Protein AF-A0A1X1DAC1-F1 (afdb_monomer_lite)

Foldseek 3Di:
DVVLVVLLVDPPCQLLVCLVCFVVLCNPVPPNDWDWFDQVLLCVLDVLVCLVVCVVPPVNVVLLVVLVVQQVPDQPDAGSLGDGGASLQNLLVVLLSLVVQLSRLVRRDDPVSNVVSNVSSVSSNVSNLVSNLVVVLVVLVVVPDPQNVDPCSSVVVSVVSVVSSVSNSVVVVSVQSVVCVVVVDRIGPDPDPPDPPPVPPPDDDDDD

Sequence (208 aa):
MTQLHDVARQPALAGEKLAQDLFDHSVWRAVPPTVTLPGAQAEALFCFARAAQLQQDRALSLRIASLKLHFLTHAEARLAHGGYGPLGFDVGSVLAHLLINYCSLPGLLPPREAADGREQRLSDVHAVWDGFAHRFQALSADTQAERFACPGFMALFLQKVWADAIGYCGIAWYAIAQRQKRSGISARLRMTPCAPTVSATAGRWAAP

Radius of gyration: 19.02 Å; chains: 1; bounding box: 45×51×49 Å

Organism: NCBI:txid1076551

Structure (mmCIF, N/CA/C/O backbone):
data_AF-A0A1X1DAC1-F1
#
_entry.id   AF-A0A1X1DAC1-F1
#
loop_
_atom_site.group_PDB
_atom_site.id
_atom_site.type_symbol
_atom_site.label_atom_id
_atom_site.label_alt_id
_atom_site.label_comp_id
_atom_site.label_asym_id
_atom_site.label_entity_id
_atom_site.label_seq_id
_atom_site.pdbx_PDB_ins_code
_atom_site.Cartn_x
_atom_site.Cartn_y
_atom_site.Cartn_z
_atom_site.occupancy
_atom_site.B_iso_or_equiv
_atom_site.auth_seq_id
_atom_site.auth_comp_id
_atom_site.auth_asym_id
_atom_site.auth_atom_id
_atom_site.pdbx_PDB_model_num
ATOM 1 N N . MET A 1 1 ? -27.758 13.735 11.311 1.00 27.58 1 MET A N 1
ATOM 2 C CA . MET A 1 1 ? -27.742 12.252 11.301 1.00 27.58 1 MET A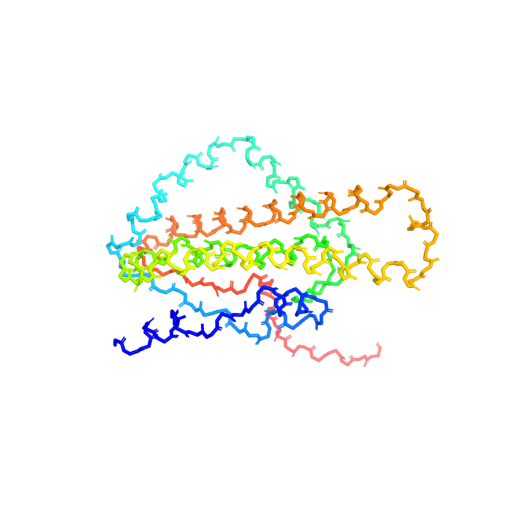 CA 1
ATOM 3 C C . MET A 1 1 ? -27.719 11.672 9.885 1.00 27.58 1 MET A C 1
ATOM 5 O O . MET A 1 1 ? -27.116 10.629 9.701 1.00 27.58 1 MET A O 1
ATOM 9 N N . THR A 1 2 ? -28.253 12.360 8.871 1.00 24.80 2 THR A N 1
ATOM 10 C CA . THR A 1 2 ? -28.293 11.893 7.469 1.00 24.80 2 THR A CA 1
ATOM 11 C C . THR A 1 2 ? -26.922 11.810 6.771 1.00 24.80 2 THR A C 1
ATOM 13 O O . THR A 1 2 ? -26.712 10.909 5.976 1.00 24.80 2 THR A O 1
ATOM 16 N N . GLN A 1 3 ? -25.948 12.667 7.115 1.00 28.02 3 GLN A N 1
ATOM 17 C CA . GLN A 1 3 ? -24.629 12.680 6.447 1.00 28.02 3 GLN A CA 1
ATOM 18 C C . GLN A 1 3 ? -23.656 11.560 6.871 1.00 28.02 3 GLN A C 1
ATOM 20 O O . GLN A 1 3 ? -22.784 11.193 6.092 1.00 28.02 3 GLN A O 1
ATOM 25 N N . LEU A 1 4 ? -23.796 10.991 8.076 1.00 30.58 4 LEU A N 1
ATOM 26 C CA . LEU A 1 4 ? -22.950 9.872 8.534 1.00 30.58 4 LEU A CA 1
ATOM 27 C C . LEU A 1 4 ? -23.345 8.547 7.869 1.00 30.58 4 LEU A C 1
ATOM 29 O O . LEU A 1 4 ? -22.476 7.756 7.513 1.00 30.58 4 LEU A O 1
ATOM 33 N N . HIS A 1 5 ? -24.647 8.341 7.648 1.00 30.62 5 HIS A N 1
ATOM 34 C CA . HIS A 1 5 ? -25.154 7.191 6.898 1.00 30.62 5 HIS A CA 1
ATOM 35 C C . HIS A 1 5 ? -24.753 7.237 5.418 1.00 30.62 5 HIS A C 1
ATOM 37 O O . HIS A 1 5 ? -24.553 6.186 4.818 1.00 30.62 5 HIS A O 1
ATOM 43 N N . ASP A 1 6 ? -24.600 8.432 4.843 1.00 32.81 6 ASP A N 1
ATOM 44 C CA . ASP A 1 6 ? -24.273 8.615 3.424 1.00 32.81 6 ASP A CA 1
ATOM 45 C C . ASP A 1 6 ? -22.796 8.318 3.119 1.00 32.81 6 ASP A C 1
ATOM 47 O O . ASP A 1 6 ? -22.476 7.668 2.130 1.00 32.81 6 ASP A O 1
ATOM 51 N N . VAL A 1 7 ? -21.880 8.691 4.024 1.00 38.41 7 VAL A N 1
ATOM 52 C CA . VAL A 1 7 ? -20.444 8.361 3.913 1.00 38.41 7 VAL A CA 1
ATOM 53 C C . VAL A 1 7 ? -20.198 6.850 3.963 1.00 38.41 7 VAL A C 1
ATOM 55 O O . VAL A 1 7 ? -19.323 6.342 3.266 1.00 38.41 7 VAL A O 1
ATOM 58 N N . ALA A 1 8 ? -20.984 6.118 4.755 1.00 37.78 8 ALA A N 1
ATOM 59 C CA . ALA A 1 8 ? -20.888 4.663 4.834 1.00 37.78 8 ALA A CA 1
ATOM 60 C C . ALA A 1 8 ? -21.556 3.940 3.646 1.00 37.78 8 ALA A C 1
ATOM 62 O O . ALA A 1 8 ? -21.205 2.796 3.362 1.00 37.78 8 ALA A O 1
ATOM 63 N N . ARG A 1 9 ? -22.493 4.605 2.950 1.00 37.22 9 ARG A N 1
ATOM 64 C CA . ARG A 1 9 ? -23.236 4.085 1.787 1.00 37.22 9 ARG A CA 1
ATOM 65 C C . ARG A 1 9 ? -22.717 4.561 0.434 1.00 37.22 9 ARG A C 1
ATOM 67 O O . ARG A 1 9 ? -23.262 4.120 -0.578 1.00 37.22 9 ARG A O 1
ATOM 74 N N . GLN A 1 10 ? -21.705 5.434 0.384 1.00 45.94 10 GLN A N 1
ATOM 75 C CA . GLN A 1 10 ? -21.069 5.785 -0.885 1.00 45.94 10 GLN A CA 1
ATOM 76 C C . GLN A 1 10 ? -20.708 4.484 -1.615 1.00 45.94 10 GLN A C 1
ATOM 78 O O . GLN A 1 10 ? -20.076 3.617 -0.997 1.00 45.94 10 GLN A O 1
ATOM 83 N N . PRO A 1 11 ? -21.149 4.314 -2.879 1.00 43.19 11 PRO A N 1
ATOM 84 C CA . PRO A 1 11 ? -20.904 3.090 -3.619 1.00 43.19 11 PRO A CA 1
ATOM 85 C C . PRO A 1 11 ? -19.407 2.838 -3.566 1.00 43.19 11 PRO A C 1
ATOM 87 O O . PRO A 1 11 ? -18.620 3.753 -3.827 1.00 43.19 11 PRO A O 1
ATOM 90 N N . ALA A 1 12 ? -19.041 1.637 -3.115 1.00 48.59 12 ALA A N 1
ATOM 91 C CA . ALA A 1 12 ? -17.664 1.202 -3.003 1.00 48.59 12 ALA A CA 1
ATOM 92 C C . ALA A 1 12 ? -16.899 1.704 -4.230 1.00 48.59 12 ALA A C 1
ATOM 94 O O . ALA A 1 12 ? -17.295 1.437 -5.365 1.00 48.59 12 ALA A O 1
ATOM 95 N N . LEU A 1 13 ? -15.839 2.482 -4.015 1.00 54.09 13 LEU A N 1
ATOM 96 C CA . LEU A 1 13 ? -14.838 2.634 -5.056 1.00 54.09 13 LEU A CA 1
ATOM 97 C C . LEU A 1 13 ? -14.308 1.217 -5.265 1.00 54.09 13 LEU A C 1
ATOM 99 O O . LEU A 1 13 ? -13.508 0.761 -4.453 1.00 54.09 13 LEU A O 1
ATOM 103 N N . ALA A 1 14 ? -14.846 0.502 -6.259 1.00 69.62 14 ALA A N 1
ATOM 104 C CA . ALA A 1 14 ? -14.429 -0.855 -6.579 1.00 69.62 14 ALA A CA 1
ATOM 105 C C . ALA A 1 14 ? -12.900 -0.863 -6.617 1.00 69.62 14 ALA A C 1
ATOM 107 O O . ALA A 1 14 ? -12.314 0.034 -7.232 1.00 69.62 14 ALA A O 1
ATOM 108 N N . GLY A 1 15 ? -12.249 -1.803 -5.926 1.00 69.81 15 GLY A N 1
ATOM 109 C CA . GLY A 1 15 ? -10.784 -1.819 -5.846 1.00 69.81 15 GLY A CA 1
ATOM 110 C C . GLY A 1 15 ? -10.105 -1.754 -7.223 1.00 69.81 15 GLY A C 1
ATOM 111 O O . GLY A 1 15 ? -9.066 -1.119 -7.364 1.00 69.81 15 GLY A O 1
ATOM 112 N N . GLU A 1 16 ? -10.762 -2.266 -8.268 1.00 78.94 16 GLU A N 1
ATOM 113 C CA . GLU A 1 16 ? -10.368 -2.108 -9.675 1.00 78.94 16 GLU A CA 1
ATOM 114 C C . GLU A 1 16 ? -10.298 -0.643 -10.139 1.00 78.94 16 GLU A C 1
ATOM 116 O O . GLU A 1 16 ? -9.335 -0.232 -10.784 1.00 78.94 16 GLU A O 1
ATOM 121 N N . LYS A 1 17 ? -11.290 0.181 -9.785 1.00 80.94 17 LYS A N 1
ATOM 122 C CA . LYS A 1 17 ? -11.288 1.614 -10.098 1.00 80.94 17 LYS A CA 1
ATOM 123 C C . LYS A 1 17 ? -10.149 2.326 -9.373 1.00 80.94 17 LYS A C 1
ATOM 125 O O . LYS A 1 17 ? -9.486 3.166 -9.970 1.00 80.94 17 LYS A O 1
ATOM 130 N N . LEU A 1 18 ? -9.903 1.986 -8.108 1.00 81.00 18 LEU A N 1
ATOM 131 C CA . LEU A 1 18 ? -8.770 2.529 -7.351 1.00 81.00 18 LEU A CA 1
ATOM 132 C C . LEU A 1 18 ? -7.427 2.121 -7.973 1.00 81.00 18 LEU A C 1
ATOM 134 O O . LEU A 1 18 ? -6.527 2.954 -8.072 1.00 81.00 18 LEU A O 1
ATOM 138 N N . ALA A 1 19 ? -7.307 0.873 -8.435 1.00 81.44 19 ALA A N 1
ATOM 139 C CA . ALA A 1 19 ? -6.144 0.404 -9.182 1.00 81.44 19 ALA A CA 1
ATOM 140 C C . ALA A 1 19 ? -5.942 1.198 -10.477 1.00 81.44 19 ALA A C 1
ATOM 142 O O . ALA A 1 19 ? -4.824 1.603 -10.775 1.00 81.44 19 ALA A O 1
ATOM 143 N N . GLN A 1 20 ? -7.011 1.469 -11.225 1.00 83.88 20 GLN A N 1
ATOM 144 C CA . GLN A 1 20 ? -6.951 2.293 -12.431 1.00 83.88 20 GLN A CA 1
ATOM 145 C C . GLN A 1 20 ? -6.529 3.737 -12.110 1.00 83.88 20 GLN A C 1
ATOM 147 O O . GLN A 1 20 ? -5.603 4.268 -12.726 1.00 83.88 20 GLN A O 1
ATOM 152 N N . ASP A 1 21 ? -7.155 4.340 -11.099 1.00 84.00 21 ASP A N 1
ATOM 153 C CA . ASP A 1 21 ? -6.918 5.721 -10.677 1.00 84.00 21 ASP A CA 1
ATOM 154 C C . ASP A 1 21 ? -5.472 5.969 -10.189 1.00 84.00 21 ASP A C 1
ATOM 156 O O . ASP A 1 21 ? -4.992 7.109 -10.218 1.00 84.00 21 ASP A O 1
ATOM 160 N N . LEU A 1 22 ? -4.760 4.921 -9.747 1.00 82.75 22 LEU A N 1
ATOM 161 C CA . LEU A 1 22 ? -3.336 4.989 -9.392 1.00 82.75 22 LEU A CA 1
ATOM 162 C C . LEU A 1 22 ? -2.461 5.352 -10.601 1.00 82.75 22 LEU A C 1
ATOM 164 O O . LEU A 1 22 ? -1.566 6.188 -10.478 1.00 82.75 22 LEU A O 1
ATOM 168 N N . PHE A 1 23 ? -2.731 4.767 -11.770 1.00 83.94 23 PHE A N 1
ATOM 169 C CA . PHE A 1 23 ? -1.956 5.025 -12.990 1.00 83.94 23 PHE A CA 1
ATOM 170 C C . PHE A 1 23 ? -2.313 6.359 -13.647 1.00 83.94 23 PHE A C 1
ATOM 172 O O . PHE A 1 23 ? -1.452 6.989 -14.253 1.00 83.94 23 PHE A O 1
ATOM 179 N N . ASP A 1 24 ? -3.560 6.808 -13.499 1.00 83.25 24 ASP A N 1
ATOM 180 C CA . ASP A 1 24 ? -4.025 8.075 -14.073 1.00 83.25 24 ASP A CA 1
ATOM 181 C C . ASP A 1 24 ? -3.770 9.270 -13.127 1.00 83.25 24 ASP A C 1
ATOM 183 O O . ASP A 1 24 ? -4.163 10.409 -13.405 1.00 83.25 24 ASP A O 1
ATOM 187 N N . HIS A 1 25 ? -3.104 9.020 -11.989 1.00 77.00 25 HIS A N 1
ATOM 188 C CA . HIS A 1 25 ? -2.829 9.989 -10.923 1.00 77.00 25 HIS A CA 1
ATOM 189 C C . HIS A 1 25 ? -4.096 10.716 -10.423 1.00 77.00 25 HIS A C 1
ATOM 191 O O . HIS A 1 25 ? -4.043 11.838 -9.908 1.00 77.00 25 HIS A O 1
ATOM 197 N N . SER A 1 26 ? -5.262 10.092 -10.594 1.00 73.62 26 SER A N 1
ATOM 198 C CA . SER A 1 26 ? -6.578 10.613 -10.220 1.00 73.62 26 SER A CA 1
ATOM 199 C C . SER A 1 26 ? -7.021 10.142 -8.841 1.00 73.62 26 SER A C 1
ATOM 201 O O . SER A 1 26 ? -7.982 10.697 -8.309 1.00 73.62 26 SER A O 1
ATOM 203 N N . VAL A 1 27 ? -6.318 9.180 -8.234 1.00 67.62 27 VAL A N 1
ATOM 204 C CA . VAL A 1 27 ? -6.724 8.535 -6.972 1.00 67.62 27 VAL A CA 1
ATOM 205 C C . VAL A 1 27 ? -6.935 9.512 -5.810 1.00 67.62 27 VAL A C 1
ATOM 207 O O . VAL A 1 27 ? -7.755 9.264 -4.931 1.00 67.62 27 VAL A O 1
ATOM 210 N N . TRP A 1 28 ? -6.275 10.673 -5.848 1.00 61.91 28 TRP A N 1
ATOM 211 C CA . TRP A 1 28 ? -6.421 11.741 -4.852 1.00 61.91 28 TRP A CA 1
ATOM 212 C C . TRP A 1 28 ? -7.355 12.887 -5.267 1.00 61.91 28 TRP A C 1
ATOM 214 O O . TRP A 1 28 ? -7.561 13.815 -4.485 1.00 61.91 28 TRP A O 1
ATOM 224 N N . ARG A 1 29 ? -7.923 12.864 -6.482 1.00 62.00 29 ARG A N 1
ATOM 225 C CA . ARG A 1 29 ? -8.846 13.911 -6.967 1.00 62.00 29 ARG A CA 1
ATOM 226 C C . ARG A 1 29 ? -10.220 13.816 -6.312 1.00 62.00 29 ARG A C 1
ATOM 228 O O . ARG A 1 29 ? -10.887 14.834 -6.148 1.00 62.00 29 ARG A O 1
ATOM 235 N N . ALA A 1 30 ? -10.628 12.616 -5.910 1.00 49.91 30 ALA A N 1
ATOM 236 C CA . ALA A 1 30 ? -11.730 12.442 -4.980 1.00 49.91 30 ALA A CA 1
ATOM 237 C C . ALA A 1 30 ? -11.176 12.603 -3.559 1.00 49.91 30 ALA A C 1
ATOM 239 O O . ALA A 1 30 ? -10.351 11.803 -3.124 1.00 49.91 30 ALA A O 1
ATOM 240 N N . VAL A 1 31 ? -11.601 13.645 -2.836 1.00 41.41 31 VAL A N 1
ATOM 241 C CA . VAL A 1 31 ? -11.281 13.780 -1.407 1.00 41.41 31 VAL A CA 1
ATOM 242 C C . VAL A 1 31 ? -11.794 12.514 -0.711 1.00 41.41 31 VAL A C 1
ATOM 244 O O . VAL A 1 31 ? -13.002 12.267 -0.772 1.00 41.41 31 VAL A O 1
ATOM 247 N N . PRO A 1 32 ? -10.929 11.698 -0.074 1.00 43.97 32 PRO A N 1
ATOM 248 C CA . PRO A 1 32 ? -11.407 10.537 0.654 1.00 43.97 32 PRO A CA 1
ATOM 249 C C . PRO A 1 32 ? -12.384 11.023 1.727 1.00 43.97 32 PRO A C 1
ATOM 251 O O . PRO A 1 32 ? -12.091 12.017 2.408 1.00 43.97 32 PRO A O 1
ATOM 254 N N . PRO A 1 33 ? -13.553 10.384 1.876 1.00 41.91 33 PRO A N 1
ATOM 255 C CA . PRO A 1 33 ? -14.542 10.844 2.830 1.00 41.91 33 PRO A CA 1
ATOM 256 C C . PRO A 1 33 ? -13.928 10.886 4.233 1.00 41.91 33 PRO A C 1
ATOM 258 O O . PRO A 1 33 ? -13.259 9.955 4.680 1.00 41.91 33 PRO A O 1
ATOM 261 N N . THR A 1 34 ? -14.133 12.002 4.932 1.00 42.06 34 THR A N 1
ATOM 262 C CA . THR A 1 34 ? -13.668 12.147 6.312 1.00 42.06 34 THR A CA 1
ATOM 263 C C . THR A 1 34 ? -14.472 11.209 7.204 1.00 42.06 34 THR A C 1
ATOM 265 O O . THR A 1 34 ? -15.651 11.453 7.465 1.00 42.06 34 THR A O 1
ATOM 268 N N . VAL A 1 35 ? -13.833 10.156 7.707 1.00 48.88 35 VAL A N 1
ATOM 269 C CA . VAL A 1 35 ? -14.453 9.261 8.682 1.00 48.88 35 VAL A CA 1
ATOM 270 C C . VAL A 1 35 ? -14.461 9.926 10.056 1.00 48.88 35 VAL A C 1
ATOM 272 O O . VAL A 1 35 ? -13.425 10.104 10.694 1.00 48.88 35 VAL A O 1
ATOM 275 N N . THR A 1 36 ? -15.648 10.303 10.530 1.00 47.56 36 THR A N 1
ATOM 276 C CA . THR A 1 36 ? -15.831 10.827 11.889 1.00 47.56 36 THR A CA 1
ATOM 277 C C . THR A 1 36 ? -16.453 9.740 12.755 1.00 47.56 36 THR A C 1
ATOM 279 O O . THR A 1 36 ? -17.616 9.399 12.568 1.00 47.56 36 THR A O 1
ATOM 282 N N . LEU A 1 37 ? -15.683 9.194 13.695 1.00 44.47 37 LEU A N 1
ATOM 283 C CA . LEU A 1 37 ? -16.182 8.235 14.682 1.00 44.47 37 LEU A CA 1
ATOM 284 C C . LEU A 1 37 ? -16.808 8.981 15.874 1.00 44.47 37 LEU A C 1
ATOM 286 O O . LEU A 1 37 ? -16.229 9.975 16.317 1.00 44.47 37 LEU A O 1
ATOM 290 N N . PRO A 1 38 ? -17.938 8.527 16.446 1.00 47.88 38 PRO A N 1
ATOM 291 C CA . PRO A 1 38 ? -18.438 9.038 17.723 1.00 47.88 38 PRO A CA 1
ATOM 292 C C . PRO A 1 38 ? -17.418 8.780 18.845 1.00 47.88 38 PRO A C 1
ATOM 294 O O . PRO A 1 38 ? -16.855 7.689 18.937 1.00 47.88 38 PRO A O 1
ATOM 297 N N . GLY A 1 39 ? -17.175 9.766 19.716 1.00 46.09 39 GLY A N 1
ATOM 298 C CA . GLY A 1 39 ? -16.014 9.763 20.623 1.00 46.09 39 GLY A CA 1
ATOM 299 C C . GLY A 1 39 ? -15.878 8.574 21.574 1.00 46.09 39 GLY A C 1
ATOM 300 O O . GLY A 1 39 ? -14.763 8.122 21.792 1.00 46.09 39 GLY A O 1
ATOM 301 N N . ALA A 1 40 ? -16.980 7.991 22.051 1.00 45.44 40 ALA A N 1
ATOM 302 C CA . ALA A 1 40 ? -16.924 6.802 22.909 1.00 45.44 40 ALA A CA 1
ATOM 303 C C . ALA A 1 40 ? -16.603 5.498 22.141 1.00 45.44 40 ALA A C 1
ATOM 305 O O . ALA A 1 40 ? -16.054 4.560 22.708 1.00 45.44 40 ALA A O 1
ATOM 306 N N . GLN A 1 41 ? -16.926 5.423 20.844 1.00 45.59 41 GLN A N 1
ATOM 307 C CA . GLN A 1 41 ? -16.682 4.237 20.007 1.00 45.59 41 GLN A CA 1
ATOM 308 C C . GLN A 1 41 ? -15.290 4.265 19.355 1.00 45.59 41 GLN A C 1
ATOM 310 O O . GLN A 1 41 ? -14.706 3.210 19.102 1.00 45.59 41 GLN A O 1
ATOM 315 N N . ALA A 1 42 ? -14.726 5.461 19.145 1.00 45.16 42 ALA A N 1
ATOM 316 C CA . ALA A 1 42 ? -13.360 5.645 18.657 1.00 45.16 42 ALA A CA 1
ATOM 317 C C . ALA A 1 42 ? -12.306 5.065 19.621 1.00 45.16 42 ALA A C 1
ATOM 319 O O . ALA A 1 42 ? -11.352 4.434 19.170 1.00 45.16 42 ALA A O 1
ATOM 320 N N . GLU A 1 43 ? -12.504 5.232 20.934 1.00 41.47 43 GLU A N 1
ATOM 321 C CA . GLU A 1 43 ? -11.603 4.721 21.981 1.00 41.47 43 GLU A CA 1
ATOM 322 C C . GLU A 1 43 ? -11.568 3.192 22.067 1.00 41.47 43 GLU A C 1
ATOM 324 O O . GLU A 1 43 ? -10.508 2.616 22.315 1.00 41.47 43 GLU A O 1
ATOM 329 N N . ALA A 1 44 ? -12.703 2.527 21.830 1.00 44.09 44 ALA A N 1
ATOM 330 C CA . ALA A 1 44 ? -12.814 1.073 21.934 1.00 44.09 44 ALA A CA 1
ATOM 331 C C . ALA A 1 44 ? -12.263 0.334 20.700 1.00 44.09 44 ALA A C 1
ATOM 333 O O . ALA A 1 44 ? -11.623 -0.707 20.840 1.00 44.09 44 ALA A O 1
ATOM 334 N N . LEU A 1 45 ? -12.487 0.864 19.491 1.00 46.97 45 LEU A N 1
ATOM 335 C CA . LEU A 1 45 ? -12.067 0.216 18.237 1.00 46.97 45 LEU A CA 1
ATOM 336 C C . LEU A 1 45 ? -10.615 0.498 17.867 1.00 46.97 45 LEU A C 1
ATOM 338 O O . LEU A 1 45 ? -9.940 -0.355 17.293 1.00 46.97 45 LEU A O 1
ATOM 342 N N . PHE A 1 46 ? -10.116 1.671 18.243 1.00 54.03 46 PHE A N 1
ATOM 343 C CA . PHE A 1 46 ? -8.718 2.018 18.103 1.00 54.03 46 PHE A CA 1
ATOM 344 C C . PHE A 1 46 ? -8.163 2.338 19.481 1.00 54.03 46 PHE A C 1
ATOM 346 O O . PHE A 1 46 ? -8.055 3.497 19.881 1.00 54.03 46 PHE A O 1
ATOM 353 N N . CYS A 1 47 ? -7.795 1.295 20.221 1.00 48.06 47 CYS A N 1
ATOM 354 C CA . CYS A 1 47 ? -7.135 1.450 21.508 1.00 48.06 47 CYS A CA 1
ATOM 355 C C . CYS A 1 47 ? -5.700 1.980 21.289 1.00 48.06 47 CYS A C 1
ATOM 357 O O . CYS A 1 47 ? -4.700 1.265 21.381 1.00 48.06 47 CYS A O 1
ATOM 359 N N . PHE A 1 48 ? -5.592 3.272 20.966 1.00 56.19 48 PHE A N 1
ATOM 360 C CA . PHE A 1 48 ? -4.347 4.015 20.766 1.00 56.19 48 PHE A CA 1
ATOM 361 C C . PHE A 1 48 ? -3.580 4.235 22.079 1.00 56.19 48 PHE A C 1
ATOM 363 O O . PHE A 1 48 ? -2.532 4.881 22.078 1.00 56.19 48 PHE A O 1
ATOM 370 N N . ALA A 1 49 ? -4.033 3.638 23.188 1.00 53.22 49 ALA A N 1
ATOM 371 C CA . ALA A 1 49 ? -3.293 3.513 24.443 1.00 53.22 49 ALA A CA 1
ATOM 372 C C . ALA A 1 49 ? -1.869 2.954 24.232 1.00 53.22 49 ALA A C 1
ATOM 374 O O . ALA A 1 49 ? -0.947 3.272 24.982 1.00 53.22 49 ALA A O 1
ATOM 375 N N . ARG A 1 50 ? -1.650 2.193 23.149 1.00 63.97 50 ARG A N 1
ATOM 376 C CA . ARG A 1 50 ? -0.332 1.677 22.749 1.00 63.97 50 ARG A CA 1
ATOM 377 C C . ARG A 1 50 ? 0.539 2.656 21.954 1.00 63.97 50 ARG A C 1
ATOM 379 O O . ARG A 1 50 ? 1.679 2.326 21.644 1.00 63.97 50 ARG A O 1
ATOM 386 N N . ALA A 1 51 ? 0.085 3.873 21.645 1.00 70.00 51 ALA A N 1
ATOM 387 C CA . ALA A 1 51 ? 0.879 4.845 20.881 1.00 70.00 51 ALA A CA 1
ATOM 388 C C . ALA A 1 51 ? 2.207 5.204 21.574 1.00 70.00 51 ALA A C 1
ATOM 390 O O . ALA A 1 51 ? 3.206 5.451 20.900 1.00 70.00 51 ALA A O 1
ATOM 391 N N . ALA A 1 52 ? 2.239 5.204 22.914 1.00 73.06 52 ALA A N 1
ATOM 392 C CA . ALA A 1 52 ? 3.474 5.357 23.684 1.00 73.06 52 ALA A CA 1
ATOM 393 C C . ALA A 1 52 ? 4.407 4.139 23.556 1.00 73.06 52 ALA A C 1
ATOM 395 O O . ALA A 1 52 ? 5.614 4.319 23.434 1.00 73.06 52 ALA A O 1
ATOM 396 N N . GLN A 1 53 ? 3.858 2.923 23.506 1.00 79.44 53 GLN A N 1
ATOM 397 C CA . GLN A 1 53 ? 4.635 1.695 23.302 1.00 79.44 53 GLN A CA 1
ATOM 398 C C . GLN A 1 53 ? 5.255 1.659 21.898 1.00 79.44 53 GLN A C 1
ATOM 400 O O . GLN A 1 53 ? 6.427 1.330 21.755 1.00 79.44 53 GLN A O 1
ATOM 405 N N . LEU A 1 54 ? 4.518 2.100 20.871 1.00 81.81 54 LEU A N 1
ATOM 406 C CA . LEU A 1 54 ? 5.038 2.199 19.501 1.00 81.81 54 LEU A CA 1
ATOM 407 C C . LEU A 1 54 ? 6.230 3.164 19.382 1.00 81.81 54 LEU A C 1
ATOM 409 O O . LEU A 1 54 ? 7.100 2.949 18.548 1.00 81.81 54 LEU A O 1
ATOM 413 N N . GLN A 1 55 ? 6.289 4.218 20.205 1.00 79.88 55 GLN A N 1
ATOM 414 C CA . GLN A 1 55 ? 7.437 5.138 20.233 1.00 79.88 55 GLN A CA 1
ATOM 415 C C . GLN A 1 55 ? 8.678 4.517 20.883 1.00 79.88 55 GLN A C 1
ATOM 417 O O . GLN A 1 55 ? 9.796 4.919 20.575 1.00 79.88 55 GLN A O 1
ATOM 422 N N . GLN A 1 56 ? 8.483 3.574 21.804 1.00 87.56 56 GLN A N 1
ATOM 423 C CA . GLN A 1 56 ? 9.570 2.888 22.503 1.00 87.56 56 GLN A CA 1
ATOM 424 C C . GLN A 1 56 ? 10.130 1.718 21.684 1.00 87.56 56 GLN A C 1
ATOM 426 O O . GLN A 1 56 ? 11.236 1.249 21.954 1.00 87.56 56 GLN A O 1
ATOM 431 N N . ASP A 1 57 ? 9.407 1.268 20.657 1.00 91.62 57 ASP A N 1
ATOM 432 C CA . ASP A 1 57 ? 9.877 0.235 19.745 1.00 91.62 57 ASP A CA 1
ATOM 433 C C . ASP A 1 57 ? 10.976 0.783 18.817 1.00 91.62 57 ASP A C 1
ATOM 435 O O . ASP A 1 57 ? 10.746 1.462 17.805 1.00 91.62 57 ASP A O 1
ATOM 439 N N . ARG A 1 58 ? 12.219 0.459 19.180 1.00 94.19 58 ARG A N 1
ATOM 440 C CA . ARG A 1 58 ? 13.413 0.821 18.414 1.00 94.19 58 ARG A CA 1
ATOM 441 C C . ARG A 1 58 ? 13.455 0.135 17.048 1.00 94.19 58 ARG A C 1
ATOM 443 O O . ARG A 1 58 ? 13.905 0.757 16.087 1.00 94.19 58 ARG A O 1
ATOM 450 N N . ALA A 1 59 ? 12.997 -1.111 16.940 1.00 93.75 59 ALA A N 1
ATOM 451 C CA . ALA A 1 59 ? 13.015 -1.851 15.680 1.00 93.75 59 ALA A CA 1
ATOM 452 C C . ALA A 1 59 ? 12.019 -1.250 14.680 1.00 93.75 59 ALA A C 1
ATOM 454 O O . ALA A 1 59 ? 12.361 -1.042 13.513 1.00 93.75 59 ALA A O 1
ATOM 455 N N . LEU A 1 60 ? 10.820 -0.894 15.150 1.00 91.06 60 LEU A N 1
ATOM 456 C CA . LEU A 1 60 ? 9.838 -0.148 14.367 1.00 91.06 60 LEU A CA 1
ATOM 457 C C . LEU A 1 60 ? 10.392 1.214 13.938 1.00 91.06 60 LEU A C 1
ATOM 459 O O . LEU A 1 60 ? 10.303 1.572 12.765 1.00 91.06 60 LEU A O 1
ATOM 463 N N . SER A 1 61 ? 11.014 1.948 14.862 1.00 91.50 61 SER A N 1
ATOM 464 C CA . SER A 1 61 ? 11.606 3.260 14.576 1.00 91.50 61 SER A CA 1
ATOM 465 C C . SER A 1 61 ? 12.683 3.191 13.489 1.00 91.50 61 SER A C 1
ATOM 467 O O . SER A 1 61 ? 12.698 4.033 12.591 1.00 91.50 61 SER A O 1
ATOM 469 N N . LEU A 1 62 ? 13.541 2.166 13.519 1.00 95.31 62 LEU A N 1
ATOM 470 C CA . LEU A 1 62 ? 14.546 1.928 12.480 1.00 95.31 62 LEU A CA 1
ATOM 471 C C . LEU A 1 62 ? 13.907 1.596 11.126 1.00 95.31 62 LEU A C 1
ATOM 473 O O . LEU A 1 62 ? 14.346 2.121 10.104 1.00 95.31 62 LEU A O 1
ATOM 477 N N . ARG A 1 63 ? 12.838 0.790 11.105 1.00 94.31 63 ARG A N 1
ATOM 478 C CA . ARG A 1 63 ? 12.100 0.480 9.867 1.00 94.31 63 ARG A CA 1
ATOM 479 C C . ARG A 1 63 ? 11.464 1.727 9.256 1.00 94.31 63 ARG A C 1
ATOM 481 O O . ARG A 1 63 ? 11.600 1.968 8.061 1.00 94.31 63 ARG A O 1
ATOM 488 N N . ILE A 1 64 ? 10.826 2.553 10.085 1.00 94.06 64 ILE A N 1
ATOM 489 C CA . ILE A 1 64 ? 10.251 3.834 9.658 1.00 94.06 64 ILE A CA 1
ATOM 490 C C . ILE A 1 64 ? 11.350 4.757 9.120 1.00 94.06 64 ILE A C 1
ATOM 492 O O . ILE A 1 64 ? 11.149 5.414 8.101 1.00 94.06 64 ILE A O 1
ATOM 496 N N . ALA A 1 65 ? 12.509 4.823 9.782 1.00 94.81 65 ALA A N 1
ATOM 497 C CA . ALA A 1 65 ? 13.636 5.629 9.322 1.00 94.81 65 ALA A CA 1
ATOM 498 C C . ALA A 1 65 ? 14.177 5.148 7.965 1.00 94.81 65 ALA A C 1
ATOM 500 O O . ALA A 1 65 ? 14.439 5.974 7.095 1.00 94.81 65 ALA A O 1
ATOM 501 N N . SER A 1 66 ? 14.278 3.832 7.760 1.00 96.00 66 SER A N 1
ATOM 502 C CA . SER A 1 66 ? 14.700 3.239 6.487 1.00 96.00 66 SER A CA 1
ATOM 503 C C . SER A 1 66 ? 13.748 3.597 5.342 1.00 96.00 66 SER A C 1
ATOM 505 O O . SER A 1 66 ? 14.203 4.082 4.311 1.00 96.00 66 SER A O 1
ATOM 507 N N . LEU A 1 67 ? 12.434 3.470 5.545 1.00 95.50 67 LEU A N 1
ATOM 508 C CA . LEU A 1 67 ? 11.433 3.864 4.546 1.00 95.50 67 LEU A CA 1
ATOM 509 C C . LEU A 1 67 ? 11.436 5.374 4.277 1.00 95.50 67 LEU A C 1
ATOM 511 O O . LEU A 1 67 ? 11.295 5.808 3.141 1.00 95.50 67 LEU A O 1
ATOM 515 N N . LYS A 1 68 ? 11.652 6.207 5.301 1.00 94.44 68 LYS A N 1
ATOM 516 C CA . LYS A 1 68 ? 11.823 7.655 5.095 1.00 94.44 68 LYS A CA 1
ATOM 517 C C . LYS A 1 68 ? 13.049 7.967 4.246 1.00 94.44 68 LYS A C 1
ATOM 519 O O . LYS A 1 68 ? 12.964 8.803 3.355 1.00 94.44 68 LYS A O 1
ATOM 524 N N . LEU A 1 69 ? 14.177 7.313 4.520 1.00 96.19 69 LEU A N 1
ATOM 525 C CA . LEU A 1 69 ? 15.387 7.487 3.722 1.00 96.19 69 LEU A CA 1
ATOM 526 C C . LEU A 1 69 ? 15.147 7.046 2.278 1.00 96.19 69 LEU A C 1
ATOM 528 O O . LEU A 1 69 ? 15.531 7.759 1.356 1.00 96.19 69 LEU A O 1
ATOM 532 N N . HIS A 1 70 ? 14.474 5.912 2.085 1.00 95.38 70 HIS A N 1
ATOM 533 C CA . HIS A 1 70 ? 14.098 5.406 0.769 1.00 95.38 70 HIS A CA 1
ATOM 534 C C . HIS A 1 70 ? 13.237 6.419 0.004 1.00 95.38 70 HIS A C 1
ATOM 536 O O . HIS A 1 70 ? 13.610 6.804 -1.101 1.00 95.38 70 HIS A O 1
ATOM 542 N N . PHE A 1 71 ? 12.194 6.970 0.634 1.00 94.81 71 PHE A N 1
ATOM 543 C CA . PHE A 1 71 ? 11.369 8.035 0.054 1.00 94.81 71 PHE A CA 1
ATOM 544 C C . PHE A 1 71 ? 12.179 9.262 -0.381 1.00 94.81 71 PHE A C 1
ATOM 546 O O . PHE A 1 71 ? 11.944 9.811 -1.452 1.00 94.81 71 PHE A O 1
ATOM 553 N N . LEU A 1 72 ? 13.151 9.684 0.431 1.00 94.19 72 LEU A N 1
ATOM 554 C CA . LEU A 1 72 ? 13.976 10.863 0.151 1.00 94.19 72 LEU A CA 1
ATOM 555 C C . LEU A 1 72 ? 15.045 10.635 -0.926 1.00 94.19 72 LEU A C 1
ATOM 557 O O . LEU A 1 72 ? 15.595 11.607 -1.436 1.00 94.19 72 LEU A O 1
ATOM 561 N N . THR A 1 73 ? 15.378 9.382 -1.243 1.00 94.88 73 THR A N 1
ATOM 562 C CA . THR A 1 73 ? 16.525 9.051 -2.105 1.00 94.88 73 THR A CA 1
ATOM 563 C C . THR A 1 73 ? 16.145 8.339 -3.401 1.00 94.88 73 THR A C 1
ATOM 565 O O . THR A 1 73 ? 16.962 8.307 -4.315 1.00 94.88 73 THR A O 1
ATOM 568 N N . HIS A 1 74 ? 14.931 7.788 -3.517 1.00 92.81 74 HIS A N 1
ATOM 569 C CA . HIS A 1 74 ? 14.529 6.966 -4.662 1.00 92.81 74 HIS A CA 1
ATOM 570 C C . HIS A 1 74 ? 13.345 7.578 -5.420 1.00 92.81 74 HIS A C 1
ATOM 572 O O . HIS A 1 74 ? 12.182 7.392 -5.066 1.00 92.81 74 HIS A O 1
ATOM 578 N N . ALA A 1 75 ? 13.658 8.286 -6.506 1.00 93.12 75 ALA A N 1
ATOM 579 C CA . ALA A 1 75 ? 12.694 8.816 -7.468 1.00 93.12 75 ALA A CA 1
ATOM 580 C C . ALA A 1 75 ? 12.333 7.747 -8.520 1.00 93.12 75 ALA A C 1
ATOM 582 O O . ALA A 1 75 ? 12.839 7.766 -9.638 1.00 93.12 75 ALA A O 1
ATOM 583 N N . GLU A 1 76 ? 11.490 6.784 -8.143 1.00 90.81 76 GLU A N 1
ATOM 584 C CA . GLU A 1 76 ? 11.149 5.619 -8.979 1.00 90.81 76 GLU A CA 1
ATOM 585 C C . GLU A 1 76 ? 9.997 5.900 -9.949 1.00 90.81 76 GLU A C 1
ATOM 587 O O . GLU A 1 76 ? 10.012 5.442 -11.090 1.00 90.81 76 GLU A O 1
ATOM 592 N N . ALA A 1 77 ? 8.994 6.651 -9.497 1.00 88.06 77 ALA A N 1
ATOM 593 C CA . ALA A 1 77 ? 7.827 7.012 -10.285 1.00 88.06 77 ALA A CA 1
ATOM 594 C C . ALA A 1 77 ? 7.335 8.413 -9.921 1.00 88.06 77 ALA A C 1
ATOM 596 O O . ALA A 1 77 ? 7.643 8.956 -8.855 1.00 88.06 77 ALA A O 1
ATOM 597 N N . ARG A 1 78 ? 6.550 9.005 -10.823 1.00 88.94 78 ARG A N 1
ATOM 598 C CA . ARG A 1 78 ? 5.794 10.216 -10.514 1.00 88.94 78 ARG A CA 1
ATOM 599 C C . ARG A 1 78 ? 4.660 9.843 -9.565 1.00 88.94 78 ARG A C 1
ATOM 601 O O . ARG A 1 78 ? 3.878 8.954 -9.880 1.00 88.94 78 ARG A O 1
ATOM 608 N N . LEU A 1 79 ? 4.576 10.529 -8.431 1.00 86.06 79 LEU A N 1
ATOM 609 C CA . LEU A 1 79 ? 3.541 10.265 -7.437 1.00 86.06 79 LEU A CA 1
ATOM 610 C C . LEU A 1 79 ? 2.243 10.998 -7.793 1.00 86.06 79 LEU A C 1
ATOM 612 O O . LEU A 1 79 ? 2.267 12.098 -8.357 1.00 86.06 79 LEU A O 1
ATOM 616 N N . ALA A 1 80 ? 1.102 10.420 -7.427 1.00 78.69 80 ALA A N 1
ATOM 617 C CA . ALA A 1 80 ? -0.225 10.931 -7.752 1.00 78.69 80 ALA A CA 1
ATOM 618 C C . ALA A 1 80 ? -0.516 12.297 -7.105 1.00 78.69 80 ALA A C 1
ATOM 620 O O . ALA A 1 80 ? -1.275 13.096 -7.648 1.00 78.69 80 ALA A O 1
ATOM 621 N N . HIS A 1 81 ? 0.124 12.608 -5.975 1.00 71.00 81 HIS A N 1
ATOM 622 C CA . HIS A 1 81 ? 0.055 13.920 -5.316 1.00 71.00 81 HIS A CA 1
ATOM 623 C C . HIS A 1 81 ? 1.093 14.936 -5.838 1.00 71.00 81 HIS A C 1
ATOM 625 O O . HIS A 1 81 ? 1.225 16.029 -5.288 1.00 71.00 81 HIS A O 1
ATOM 631 N N . GLY A 1 82 ? 1.841 14.590 -6.888 1.00 77.81 82 GLY A N 1
ATOM 632 C CA . GLY A 1 82 ? 2.913 15.407 -7.449 1.00 77.81 82 GLY A CA 1
ATOM 633 C C . GLY A 1 82 ? 4.282 15.129 -6.821 1.00 77.81 82 GLY A C 1
ATOM 634 O O . GLY A 1 82 ? 4.393 14.735 -5.660 1.00 77.81 82 GLY A O 1
ATOM 635 N N . GLY A 1 83 ? 5.334 15.350 -7.613 1.00 86.25 83 GLY A N 1
ATOM 636 C CA . GLY A 1 83 ? 6.713 14.989 -7.274 1.00 86.25 83 GLY A CA 1
ATOM 637 C C . GLY A 1 83 ? 7.100 13.586 -7.751 1.00 86.25 83 GLY A C 1
ATOM 638 O O . GLY A 1 83 ? 6.340 12.928 -8.464 1.00 86.25 83 GLY A O 1
ATOM 639 N N . TYR A 1 84 ? 8.297 13.151 -7.362 1.00 91.12 84 TYR A N 1
ATOM 640 C CA . TYR A 1 84 ? 8.822 11.816 -7.644 1.00 91.12 84 TYR A CA 1
ATOM 641 C C . TYR A 1 84 ? 9.185 11.114 -6.342 1.00 91.12 84 TYR A C 1
ATOM 643 O O . TYR A 1 84 ? 9.667 11.756 -5.410 1.00 91.12 84 TYR A O 1
ATOM 651 N N . GLY A 1 85 ? 8.975 9.804 -6.296 1.00 93.38 85 GLY A N 1
ATOM 652 C CA . GLY A 1 85 ? 9.325 8.988 -5.143 1.00 93.38 85 GLY A CA 1
ATOM 653 C C . GLY A 1 85 ? 9.116 7.497 -5.402 1.00 93.38 85 GLY A C 1
ATOM 654 O O . GLY A 1 85 ? 8.970 7.091 -6.560 1.00 93.38 85 GLY A O 1
ATOM 655 N N . PRO A 1 86 ? 9.114 6.673 -4.344 1.00 94.94 86 PRO A N 1
ATOM 656 C CA . PRO A 1 86 ? 8.969 5.229 -4.461 1.00 94.94 86 PRO A CA 1
ATOM 657 C C . PRO A 1 86 ? 7.585 4.831 -4.952 1.00 94.94 86 PRO A C 1
ATOM 659 O O . PRO A 1 86 ? 6.576 5.314 -4.437 1.00 94.94 86 PRO A O 1
ATOM 662 N N . LEU A 1 87 ? 7.530 3.883 -5.888 1.00 91.69 87 LEU A N 1
ATOM 663 C CA . LEU A 1 87 ? 6.272 3.452 -6.507 1.00 91.69 87 LEU A CA 1
ATOM 664 C C . LEU A 1 87 ? 5.270 2.895 -5.477 1.00 91.69 87 LEU A C 1
ATOM 666 O O . LEU A 1 87 ? 4.065 3.110 -5.591 1.00 91.69 87 LEU A O 1
ATOM 670 N N . GLY A 1 88 ? 5.770 2.229 -4.430 1.00 93.38 88 GLY A N 1
ATOM 671 C CA . GLY A 1 88 ? 4.941 1.687 -3.350 1.00 93.38 88 GLY A CA 1
ATOM 672 C C . GLY A 1 88 ? 4.256 2.748 -2.480 1.00 93.38 88 GLY A C 1
ATOM 673 O O . GLY A 1 88 ? 3.340 2.410 -1.737 1.00 93.38 88 GLY A O 1
ATOM 674 N N . PHE A 1 89 ? 4.650 4.024 -2.551 1.00 92.88 89 PHE A N 1
ATOM 675 C CA . PHE A 1 89 ? 4.091 5.068 -1.690 1.00 92.88 89 PHE A CA 1
ATOM 676 C C . PHE A 1 89 ? 2.603 5.335 -1.960 1.00 92.88 89 PHE A C 1
ATOM 678 O O . PHE A 1 89 ? 1.802 5.359 -1.020 1.00 92.88 89 PHE A O 1
ATOM 685 N N . ASP A 1 90 ? 2.216 5.512 -3.227 1.00 90.06 90 ASP A N 1
ATOM 686 C CA . ASP A 1 90 ? 0.818 5.778 -3.588 1.00 90.06 90 ASP A CA 1
ATOM 687 C C . ASP A 1 90 ? -0.064 4.558 -3.318 1.00 90.06 90 ASP A C 1
ATOM 689 O O . ASP A 1 90 ? -1.113 4.688 -2.684 1.00 90.06 90 ASP A O 1
ATOM 693 N N . VAL A 1 91 ? 0.396 3.363 -3.711 1.00 91.44 91 VAL A N 1
ATOM 694 C CA . VAL A 1 91 ? -0.305 2.100 -3.431 1.00 91.44 91 VAL A CA 1
ATOM 695 C C . VAL A 1 91 ? -0.504 1.942 -1.923 1.00 91.44 91 VAL A C 1
ATOM 697 O O . VAL A 1 91 ? -1.628 1.767 -1.459 1.00 91.44 91 VAL A O 1
ATOM 700 N N . GLY A 1 92 ? 0.560 2.099 -1.131 1.00 91.62 92 GLY A N 1
ATOM 701 C CA . GLY A 1 92 ? 0.496 2.009 0.327 1.00 91.62 92 GLY A CA 1
ATOM 702 C C . GLY A 1 92 ? -0.448 3.030 0.962 1.00 91.62 92 GLY A C 1
ATOM 703 O O . GLY A 1 92 ? -1.152 2.717 1.921 1.00 91.62 92 GLY A O 1
ATOM 704 N N . SER A 1 93 ? -0.519 4.237 0.408 1.00 88.25 93 SER A N 1
ATOM 705 C CA . SER A 1 93 ? -1.426 5.285 0.880 1.00 88.25 93 SER A CA 1
ATOM 706 C C . SER A 1 93 ? -2.900 4.946 0.610 1.00 88.25 93 SER A C 1
ATOM 708 O O . SER A 1 93 ? -3.744 5.156 1.484 1.00 88.25 93 SER A O 1
ATOM 710 N N . VAL A 1 94 ? -3.221 4.357 -0.549 1.00 87.50 94 VAL A N 1
ATOM 711 C CA . VAL A 1 94 ? -4.573 3.850 -0.856 1.00 87.50 94 VAL A CA 1
ATOM 712 C C . VAL A 1 94 ? -4.951 2.705 0.081 1.00 87.50 94 VAL A C 1
ATOM 714 O O . VAL A 1 94 ? -6.031 2.721 0.678 1.00 87.50 94 VAL A O 1
ATOM 717 N N . LEU A 1 95 ? -4.044 1.744 0.275 1.00 89.69 95 LEU A N 1
ATOM 718 C CA . LEU A 1 95 ? -4.255 0.623 1.192 1.00 89.69 95 LEU A CA 1
ATOM 719 C C . LEU A 1 95 ? -4.492 1.106 2.627 1.00 89.69 95 LEU A C 1
ATOM 721 O O . LEU A 1 95 ? -5.407 0.625 3.297 1.00 89.69 95 LEU A O 1
ATOM 725 N N . ALA A 1 96 ? -3.738 2.109 3.086 1.00 86.06 96 ALA A N 1
ATOM 726 C CA . ALA A 1 96 ? -3.944 2.702 4.402 1.00 86.06 96 ALA A CA 1
ATOM 727 C C . ALA A 1 96 ? -5.368 3.238 4.562 1.00 86.06 96 ALA A C 1
ATOM 729 O O . ALA A 1 96 ? -5.997 2.982 5.587 1.00 86.06 96 ALA A O 1
ATOM 730 N N . HIS A 1 97 ? -5.894 3.935 3.552 1.00 82.81 97 HIS A N 1
ATOM 731 C CA . HIS A 1 97 ? -7.252 4.478 3.584 1.00 82.81 97 HIS A CA 1
ATOM 732 C C . HIS A 1 97 ? -8.313 3.374 3.651 1.00 82.81 97 HIS A C 1
ATOM 734 O O . HIS A 1 97 ? -9.234 3.458 4.466 1.00 82.81 97 HIS A O 1
ATOM 740 N N . LEU A 1 98 ? -8.170 2.317 2.847 1.00 84.50 98 LEU A N 1
ATOM 741 C CA . LEU A 1 98 ? -9.086 1.174 2.874 1.00 84.50 98 LEU A CA 1
ATOM 742 C C . LEU A 1 98 ? -9.082 0.475 4.236 1.00 84.50 98 LEU A C 1
ATOM 744 O O . LEU A 1 98 ? -10.147 0.186 4.783 1.00 84.50 98 LEU A O 1
ATOM 748 N N . LEU A 1 99 ? -7.903 0.270 4.824 1.00 86.88 99 LEU A N 1
ATOM 749 C CA . LEU A 1 99 ? -7.773 -0.373 6.130 1.00 86.88 99 LEU A CA 1
ATOM 750 C C . LEU A 1 99 ? -8.297 0.513 7.270 1.00 86.88 99 LEU A C 1
ATOM 752 O O . LEU A 1 99 ? -8.888 0.011 8.226 1.00 86.88 99 LEU A O 1
ATOM 756 N N . ILE A 1 100 ? -8.120 1.835 7.190 1.00 80.56 100 ILE A N 1
ATOM 757 C CA . ILE A 1 100 ? -8.699 2.768 8.171 1.00 80.56 100 ILE A CA 1
ATOM 758 C C . ILE A 1 100 ? -10.224 2.695 8.118 1.00 80.56 100 ILE A C 1
ATOM 760 O O . ILE A 1 100 ? -10.874 2.631 9.167 1.00 80.56 100 ILE A O 1
ATOM 764 N N . ASN A 1 101 ? -10.791 2.658 6.909 1.00 79.44 101 ASN A N 1
ATOM 765 C CA . ASN A 1 101 ? -12.223 2.460 6.715 1.00 79.44 101 ASN A CA 1
ATOM 766 C C . ASN A 1 101 ? -12.662 1.123 7.313 1.00 79.44 101 ASN A C 1
ATOM 768 O O . ASN A 1 101 ? -13.583 1.110 8.124 1.00 79.44 101 ASN A O 1
ATOM 772 N N . TYR A 1 102 ? -11.959 0.032 7.003 1.00 84.50 102 TYR A N 1
ATOM 773 C CA . TYR A 1 102 ? -12.214 -1.295 7.567 1.00 84.50 102 TYR A CA 1
ATOM 774 C C . TYR A 1 102 ? -12.314 -1.267 9.104 1.00 84.50 102 TYR A C 1
ATOM 776 O O . TYR A 1 102 ? -13.305 -1.730 9.671 1.00 84.50 102 TYR A O 1
ATOM 784 N N . CYS A 1 103 ? -11.336 -0.670 9.790 1.00 81.94 103 CYS A N 1
ATOM 785 C CA . CYS A 1 103 ? -11.326 -0.612 11.255 1.00 81.94 103 CYS A CA 1
ATOM 786 C C . CYS A 1 103 ? -12.380 0.337 11.845 1.00 81.94 103 CYS A C 1
ATOM 788 O O . CYS A 1 103 ? -12.785 0.166 12.993 1.00 81.94 103 CYS A O 1
ATOM 790 N N . SER A 1 104 ? -12.844 1.320 11.073 1.00 77.31 104 SER A N 1
ATOM 791 C CA . SER A 1 104 ? -13.844 2.292 11.521 1.00 77.31 104 SER A CA 1
A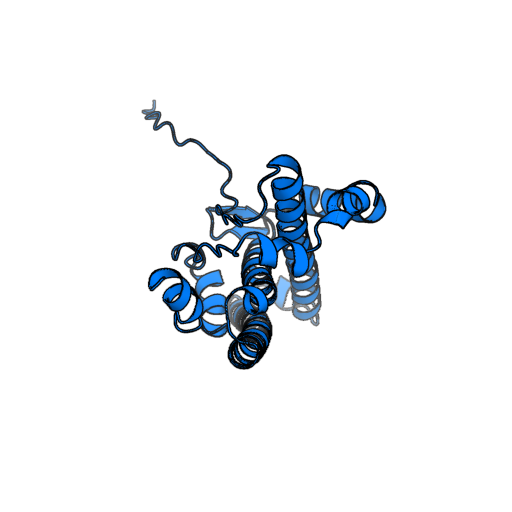TOM 792 C C . SER A 1 104 ? -15.282 1.772 11.433 1.00 77.31 104 SER A C 1
ATOM 794 O O . SER A 1 104 ? -16.135 2.216 12.198 1.00 77.31 104 SER A O 1
ATOM 796 N N . LEU A 1 105 ? -15.568 0.822 10.535 1.00 76.38 105 LEU A N 1
ATOM 797 C CA . LEU A 1 105 ? -16.932 0.357 10.246 1.00 76.38 105 LEU A CA 1
ATOM 798 C C . LEU A 1 105 ? -17.733 -0.138 11.464 1.00 76.38 105 LEU A C 1
ATOM 800 O O . LEU A 1 105 ? -18.894 0.259 11.578 1.00 76.38 105 LEU A O 1
ATOM 804 N N . PRO A 1 106 ? -17.176 -0.923 12.409 1.00 78.31 106 PRO A N 1
ATOM 805 C CA . PRO A 1 106 ? -17.940 -1.362 13.581 1.00 78.31 106 PRO A CA 1
ATOM 806 C C . PRO A 1 106 ? -18.380 -0.216 14.507 1.00 78.31 106 PRO A C 1
ATOM 808 O O . PRO A 1 106 ? -19.262 -0.407 15.336 1.00 78.31 106 PRO A O 1
ATOM 811 N N . GLY A 1 107 ? -17.763 0.965 14.384 1.00 72.94 107 GLY A N 1
ATOM 812 C CA . GLY A 1 107 ? -18.125 2.176 15.125 1.00 72.94 107 GLY A CA 1
ATOM 813 C C . GLY A 1 107 ? -19.033 3.120 14.336 1.00 72.94 107 GLY A C 1
ATOM 814 O O . GLY A 1 107 ? -19.322 4.217 14.800 1.00 72.94 107 GLY A O 1
ATOM 815 N N . LEU A 1 108 ? -19.442 2.738 13.125 1.00 72.81 108 LEU A N 1
ATOM 816 C CA . LEU A 1 108 ? -20.270 3.560 12.236 1.00 72.81 108 LEU A CA 1
ATOM 817 C C . LEU A 1 108 ? -21.574 2.870 11.846 1.00 72.81 108 LEU A C 1
ATOM 819 O O . LEU A 1 108 ? -22.563 3.552 11.584 1.00 72.81 108 LEU A O 1
ATOM 823 N N . LEU A 1 109 ? -21.572 1.538 11.782 1.00 76.69 109 LEU A N 1
ATOM 824 C CA . LEU A 1 109 ? -22.671 0.743 11.252 1.00 76.69 109 LEU A CA 1
ATOM 825 C C . LEU A 1 109 ? -23.136 -0.332 12.244 1.00 76.69 109 LEU A C 1
ATOM 827 O O . LEU A 1 109 ? -22.349 -0.787 13.079 1.00 76.69 109 LEU A O 1
ATOM 831 N N . PRO A 1 110 ? -24.400 -0.786 12.137 1.00 83.50 110 PRO A N 1
ATOM 832 C CA . PRO A 1 110 ? -24.880 -1.965 12.852 1.00 83.50 110 PRO A CA 1
ATOM 833 C C . PRO A 1 110 ? -24.004 -3.200 12.576 1.00 83.50 110 PRO A C 1
ATOM 835 O O . PRO A 1 110 ? -23.447 -3.309 11.484 1.00 83.50 110 PRO A O 1
ATOM 838 N N . PRO A 1 111 ? -23.919 -4.180 13.499 1.00 84.44 111 PRO A N 1
ATOM 839 C CA . PRO A 1 111 ? -22.953 -5.282 13.410 1.00 84.44 111 PRO A CA 1
ATOM 840 C C . PRO A 1 111 ? -22.941 -6.050 12.083 1.00 84.44 111 PRO A C 1
ATOM 842 O O . PRO A 1 111 ? -21.870 -6.408 11.600 1.00 84.44 111 PRO A O 1
ATOM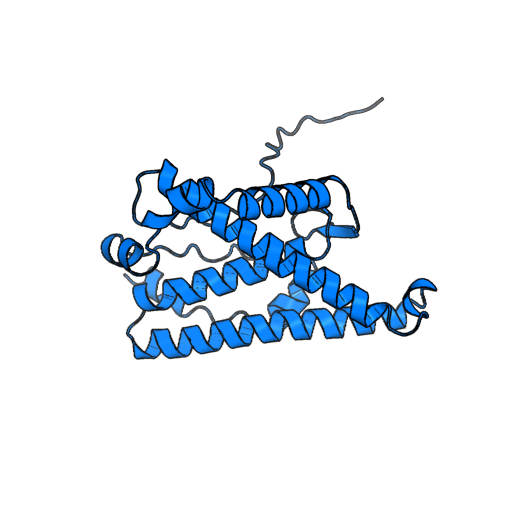 845 N N . ARG A 1 112 ? -24.115 -6.283 11.484 1.00 86.56 112 ARG A N 1
ATOM 846 C CA . ARG A 1 112 ? -24.238 -6.977 10.195 1.00 86.56 112 ARG A CA 1
ATOM 847 C C . ARG A 1 112 ? -23.685 -6.137 9.043 1.00 86.56 112 ARG A C 1
ATOM 849 O O . ARG A 1 112 ? -22.789 -6.587 8.346 1.00 86.56 112 ARG A O 1
ATOM 856 N N . GLU A 1 113 ? -24.148 -4.897 8.911 1.00 82.06 113 GLU A N 1
ATOM 857 C CA . GLU A 1 113 ? -23.666 -3.963 7.884 1.00 82.06 113 GLU A CA 1
ATOM 858 C C . GLU A 1 113 ? -22.165 -3.663 8.042 1.00 82.06 113 GLU A C 1
ATOM 860 O O . GLU A 1 113 ? -21.437 -3.539 7.060 1.00 82.06 113 GLU A O 1
ATOM 865 N N . ALA A 1 114 ? -21.672 -3.598 9.282 1.00 78.56 114 ALA A N 1
ATOM 866 C CA . ALA A 1 114 ? -20.251 -3.452 9.572 1.00 78.56 114 ALA A CA 1
ATOM 867 C C . ALA A 1 114 ? -19.435 -4.691 9.172 1.00 78.56 114 ALA A C 1
ATOM 869 O O . ALA A 1 114 ? -18.282 -4.552 8.768 1.00 78.56 114 ALA A O 1
ATOM 870 N N . ALA A 1 115 ? -19.986 -5.901 9.304 1.00 84.19 115 ALA A N 1
ATOM 871 C CA . ALA A 1 115 ? -19.336 -7.123 8.838 1.00 84.19 115 ALA A CA 1
ATOM 872 C C . ALA A 1 115 ? -19.266 -7.158 7.305 1.00 84.19 115 ALA A C 1
ATOM 874 O O . ALA A 1 115 ? -18.171 -7.313 6.769 1.00 84.19 115 ALA A O 1
ATOM 875 N N . ASP A 1 116 ? -20.385 -6.896 6.630 1.00 83.81 116 ASP A N 1
ATOM 876 C CA . ASP A 1 116 ? -20.465 -6.870 5.165 1.00 83.81 116 ASP A CA 1
ATOM 877 C C . ASP A 1 116 ? -19.524 -5.804 4.576 1.00 83.81 116 ASP A C 1
ATOM 879 O O . ASP A 1 116 ? -18.736 -6.069 3.669 1.00 83.81 116 ASP A O 1
ATOM 883 N N . GLY A 1 117 ? -19.523 -4.597 5.152 1.00 82.75 117 GLY A N 1
ATOM 884 C CA . GLY A 1 117 ? -18.616 -3.532 4.731 1.00 82.75 117 GLY A CA 1
ATOM 885 C C . GLY A 1 117 ? -17.141 -3.870 4.968 1.00 82.75 117 GLY A C 1
ATOM 886 O O . GLY A 1 117 ? -16.287 -3.464 4.183 1.00 82.75 117 GLY A O 1
ATOM 887 N N . ARG A 1 118 ? -16.812 -4.602 6.039 1.00 84.88 118 ARG A N 1
ATOM 888 C CA . ARG A 1 118 ? -15.432 -5.018 6.334 1.00 84.88 118 ARG A CA 1
ATOM 889 C C . ARG A 1 118 ? -14.934 -6.041 5.323 1.00 84.88 118 ARG A C 1
ATOM 891 O O . ARG A 1 118 ? -13.829 -5.875 4.816 1.00 84.88 118 ARG A O 1
ATOM 898 N N . GLU A 1 119 ? -15.759 -7.031 4.998 1.00 89.38 119 GLU A N 1
ATOM 899 C CA . GLU A 1 119 ? -15.455 -8.008 3.951 1.00 89.38 119 GLU A CA 1
ATOM 900 C C . GLU A 1 119 ? -15.204 -7.302 2.613 1.00 89.38 119 GLU A C 1
ATOM 902 O O . GLU A 1 119 ? -14.180 -7.524 1.967 1.00 89.38 119 GLU A O 1
ATOM 907 N N . GLN A 1 120 ? -16.062 -6.337 2.263 1.00 86.00 120 GLN A N 1
ATOM 908 C CA . GLN A 1 120 ? -15.875 -5.538 1.055 1.00 86.00 120 GLN A CA 1
ATOM 909 C C . GLN A 1 120 ? -14.543 -4.777 1.057 1.00 86.00 120 GLN A C 1
ATOM 911 O O . GLN A 1 120 ? -13.856 -4.759 0.043 1.00 86.00 120 GLN A O 1
ATOM 916 N N . ARG A 1 121 ? -14.128 -4.167 2.177 1.00 85.75 121 ARG A N 1
ATOM 917 C CA . ARG A 1 121 ? -12.847 -3.434 2.229 1.00 85.75 121 ARG A CA 1
ATOM 918 C C . ARG A 1 121 ? -11.632 -4.346 2.097 1.00 85.75 121 ARG A C 1
ATOM 920 O O . ARG A 1 121 ? -10.632 -3.912 1.531 1.00 85.75 121 ARG A O 1
ATOM 927 N N . LEU A 1 122 ? -11.701 -5.583 2.588 1.00 90.38 122 LEU A N 1
ATOM 928 C CA . LEU A 1 122 ? -10.645 -6.572 2.355 1.00 90.38 122 LEU A CA 1
ATOM 929 C C . LEU A 1 122 ? -10.616 -7.002 0.885 1.00 90.38 122 LEU A C 1
ATOM 931 O O . LEU A 1 122 ? -9.541 -7.041 0.288 1.00 90.38 122 LEU A O 1
ATOM 935 N N . SER A 1 123 ? -11.785 -7.231 0.281 1.00 89.38 123 SER A N 1
ATOM 936 C CA . SER A 1 123 ? -11.904 -7.491 -1.157 1.00 89.38 123 SER A CA 1
ATOM 937 C C . SER A 1 123 ? -11.331 -6.339 -1.995 1.00 89.38 123 SER A C 1
ATOM 939 O O . SER A 1 123 ? -10.552 -6.580 -2.915 1.00 89.38 123 SER A O 1
ATOM 941 N N . ASP A 1 124 ? -11.608 -5.084 -1.625 1.00 86.81 124 ASP A N 1
ATOM 942 C CA . ASP A 1 124 ? -11.060 -3.907 -2.306 1.00 86.81 124 ASP A CA 1
ATOM 943 C C . ASP A 1 124 ? -9.529 -3.833 -2.187 1.00 86.81 124 ASP A C 1
ATOM 945 O O . ASP A 1 124 ? -8.864 -3.479 -3.156 1.00 86.81 124 ASP A O 1
ATOM 949 N N . VAL A 1 125 ? -8.951 -4.179 -1.028 1.00 91.19 125 VAL A N 1
ATOM 950 C CA . VAL A 1 125 ? -7.488 -4.242 -0.835 1.00 91.19 125 VAL A CA 1
ATOM 951 C C . VAL A 1 125 ? -6.852 -5.251 -1.791 1.00 91.19 125 VAL A C 1
ATOM 953 O O . VAL A 1 125 ? -5.851 -4.929 -2.435 1.00 91.19 125 VAL A O 1
ATOM 956 N N . HIS A 1 126 ? -7.446 -6.442 -1.912 1.00 93.56 126 HIS A N 1
ATOM 957 C CA . HIS A 1 126 ? -7.003 -7.456 -2.868 1.00 93.56 126 HIS A CA 1
ATOM 958 C C . HIS A 1 126 ? -7.107 -6.948 -4.308 1.00 93.56 126 HIS A C 1
ATOM 960 O O . HIS A 1 126 ? -6.116 -6.958 -5.035 1.00 93.56 126 HIS A O 1
ATOM 966 N N . ALA A 1 127 ? -8.267 -6.416 -4.691 1.00 90.25 127 ALA A N 1
ATOM 967 C CA . ALA A 1 127 ? -8.504 -5.919 -6.042 1.00 90.25 127 ALA A CA 1
ATOM 968 C C . ALA A 1 127 ? -7.587 -4.740 -6.419 1.00 90.25 127 ALA A C 1
ATOM 970 O O . ALA A 1 127 ? -7.148 -4.652 -7.565 1.00 90.25 127 ALA A O 1
ATOM 971 N N . VAL A 1 128 ? -7.240 -3.861 -5.469 1.00 90.75 128 VAL A N 1
ATOM 972 C CA . VAL A 1 128 ? -6.260 -2.785 -5.691 1.00 90.75 128 VAL A CA 1
ATOM 973 C C . VAL A 1 128 ? -4.892 -3.356 -6.047 1.00 90.75 128 VAL A C 1
ATOM 975 O O . VAL A 1 128 ? -4.287 -2.921 -7.027 1.00 90.75 128 VAL A O 1
ATOM 978 N N . TRP A 1 129 ? -4.394 -4.312 -5.258 1.00 95.50 129 TRP A N 1
ATOM 979 C CA . TRP A 1 129 ? -3.077 -4.898 -5.497 1.00 95.50 129 TRP A CA 1
ATOM 980 C C . TRP A 1 129 ? -3.039 -5.702 -6.794 1.00 95.50 129 TRP A C 1
ATOM 982 O O . TRP A 1 129 ? -2.155 -5.479 -7.620 1.00 95.50 129 TRP A O 1
ATOM 992 N N . ASP A 1 130 ? -4.015 -6.585 -6.999 1.00 95.06 130 ASP A N 1
ATOM 993 C CA . ASP A 1 130 ? -4.067 -7.443 -8.181 1.00 95.06 130 ASP A CA 1
ATOM 994 C C . ASP A 1 130 ? -4.249 -6.613 -9.453 1.00 95.06 130 ASP A C 1
ATOM 996 O O . ASP A 1 130 ? -3.556 -6.844 -10.445 1.00 95.06 130 ASP A O 1
ATOM 1000 N N . GLY A 1 131 ? -5.129 -5.608 -9.427 1.00 92.88 131 GLY A N 1
ATOM 1001 C CA . GLY A 1 131 ? -5.320 -4.686 -10.545 1.00 92.88 131 GLY A CA 1
ATOM 1002 C C . GLY A 1 131 ? -4.055 -3.885 -10.853 1.00 92.88 131 GLY A C 1
ATOM 1003 O O . GLY A 1 131 ? -3.666 -3.758 -12.017 1.00 92.88 131 GLY A O 1
ATOM 1004 N N . PHE A 1 132 ? -3.366 -3.393 -9.818 1.00 93.56 132 PHE A N 1
ATOM 1005 C CA . PHE A 1 132 ? -2.092 -2.698 -9.976 1.00 93.56 132 PHE A CA 1
ATOM 1006 C C . PHE A 1 132 ? -1.016 -3.606 -10.583 1.00 93.56 132 PHE A C 1
ATOM 1008 O O . PHE A 1 132 ? -0.401 -3.236 -11.583 1.00 93.56 132 PHE A O 1
ATOM 1015 N N . ALA A 1 133 ? -0.805 -4.796 -10.017 1.00 94.69 133 ALA A N 1
ATOM 1016 C CA . ALA A 1 133 ? 0.235 -5.726 -10.442 1.00 94.69 133 ALA A CA 1
ATOM 1017 C C . ALA A 1 133 ? 0.022 -6.199 -11.887 1.00 94.69 133 ALA A C 1
ATOM 1019 O O . ALA A 1 133 ? 0.948 -6.116 -12.698 1.00 94.69 133 ALA A O 1
ATOM 1020 N N . HIS A 1 134 ? -1.202 -6.613 -12.235 1.00 93.81 134 HIS A N 1
ATOM 1021 C CA . HIS A 1 134 ? -1.533 -7.042 -13.595 1.00 93.81 134 HIS A CA 1
ATOM 1022 C C . HIS A 1 134 ? -1.328 -5.919 -14.609 1.00 93.81 134 HIS A C 1
ATOM 1024 O O . HIS A 1 134 ? -0.696 -6.127 -15.646 1.00 93.81 134 HIS A O 1
ATOM 1030 N N . ARG A 1 135 ? -1.820 -4.710 -14.314 1.00 92.00 135 ARG A N 1
ATOM 1031 C CA . ARG A 1 135 ? -1.698 -3.584 -15.243 1.00 92.00 135 ARG A CA 1
ATOM 1032 C C . ARG A 1 135 ? -0.255 -3.114 -15.385 1.00 92.00 135 ARG A C 1
ATOM 1034 O O . ARG A 1 135 ? 0.184 -2.832 -16.496 1.00 92.00 135 ARG A O 1
ATOM 1041 N N . PHE A 1 136 ? 0.501 -3.081 -14.289 1.00 91.69 136 PHE A N 1
ATOM 1042 C CA . PHE A 1 136 ? 1.924 -2.757 -14.323 1.00 91.69 136 PHE A CA 1
ATOM 1043 C C . PHE A 1 136 ? 2.705 -3.766 -15.171 1.00 91.69 136 PHE A C 1
ATOM 1045 O O . PHE A 1 136 ? 3.532 -3.371 -15.994 1.00 91.69 136 PHE A O 1
ATOM 1052 N N . GLN A 1 137 ? 2.421 -5.060 -15.013 1.00 90.88 137 GLN A N 1
ATOM 1053 C CA . GLN A 1 137 ? 3.050 -6.116 -15.800 1.00 90.88 137 GLN A CA 1
ATOM 1054 C C . GLN A 1 137 ? 2.704 -6.000 -17.290 1.00 90.88 137 GLN A C 1
ATOM 1056 O O . GLN A 1 137 ? 3.611 -6.091 -18.117 1.00 90.88 137 GLN A O 1
ATOM 1061 N N . ALA A 1 138 ? 1.436 -5.746 -17.630 1.00 90.75 138 ALA A N 1
ATOM 1062 C CA . ALA A 1 138 ? 0.998 -5.544 -19.011 1.00 90.75 138 ALA A CA 1
ATOM 1063 C C . ALA A 1 138 ? 1.722 -4.355 -19.669 1.00 90.75 138 ALA A C 1
ATOM 1065 O O . ALA A 1 138 ? 2.375 -4.519 -20.696 1.00 90.75 138 ALA A O 1
ATOM 1066 N N . LEU A 1 139 ? 1.724 -3.187 -19.016 1.00 89.38 139 LEU A N 1
ATOM 1067 C CA . LEU A 1 139 ? 2.425 -1.994 -19.511 1.00 89.38 139 LEU A CA 1
ATOM 1068 C C . LEU A 1 139 ? 3.939 -2.216 -19.651 1.00 89.38 139 LEU A C 1
ATOM 1070 O O . LEU A 1 139 ? 4.582 -1.695 -20.564 1.00 89.38 139 LEU A O 1
ATOM 1074 N N . SER A 1 140 ? 4.528 -2.996 -18.745 1.00 87.06 140 SER A N 1
ATOM 1075 C CA . SER A 1 140 ? 5.959 -3.302 -18.781 1.00 87.06 140 SER A CA 1
ATOM 1076 C C . SER A 1 140 ? 6.333 -4.221 -19.942 1.00 87.06 140 SER A C 1
ATOM 1078 O O . SER A 1 140 ? 7.404 -4.042 -20.522 1.00 87.06 140 SER A O 1
ATOM 1080 N N . ALA A 1 141 ? 5.457 -5.165 -20.298 1.00 85.56 141 ALA A N 1
ATOM 1081 C CA . ALA A 1 141 ? 5.628 -6.009 -21.477 1.00 85.56 141 ALA A CA 1
ATOM 1082 C C . ALA A 1 141 ? 5.574 -5.175 -22.768 1.00 85.56 141 ALA A C 1
ATOM 1084 O O . ALA A 1 141 ? 6.421 -5.348 -23.644 1.00 85.56 141 ALA A O 1
ATOM 1085 N N . ASP A 1 142 ? 4.658 -4.205 -22.836 1.00 83.69 142 ASP A N 1
ATOM 1086 C CA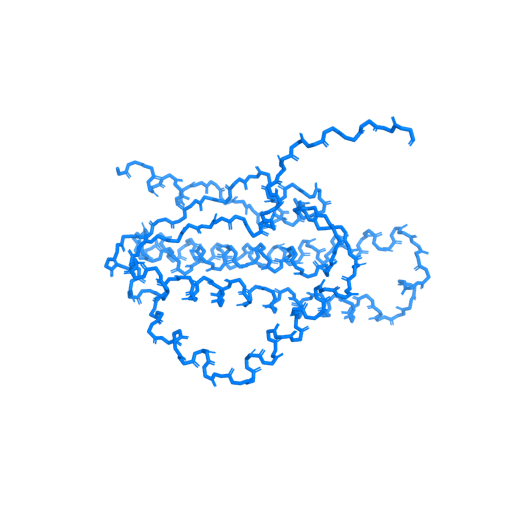 . ASP A 1 142 ? 4.496 -3.326 -24.001 1.00 83.69 142 ASP A CA 1
ATOM 1087 C C . ASP A 1 142 ? 5.673 -2.354 -24.190 1.00 83.69 142 ASP A C 1
ATOM 1089 O O . ASP A 1 142 ? 6.008 -1.983 -25.313 1.00 83.69 142 ASP A O 1
ATOM 1093 N N . THR A 1 143 ? 6.341 -1.953 -23.102 1.00 81.06 143 THR A N 1
ATOM 1094 C CA . THR A 1 143 ? 7.445 -0.973 -23.145 1.00 81.06 143 THR A CA 1
ATOM 1095 C C . THR A 1 143 ? 8.728 -1.533 -23.786 1.00 81.06 143 THR A C 1
ATOM 1097 O O . THR A 1 143 ? 9.613 -0.760 -24.144 1.00 81.06 143 THR A O 1
ATOM 1100 N N . GLN A 1 144 ? 8.871 -2.861 -23.909 1.00 71.88 144 GLN A N 1
ATOM 1101 C CA . GLN A 1 144 ? 10.067 -3.542 -24.446 1.00 71.88 144 GLN A CA 1
ATOM 1102 C C . GLN A 1 144 ? 11.408 -3.104 -23.813 1.00 71.88 144 GLN A C 1
ATOM 1104 O O . GLN A 1 144 ? 12.471 -3.232 -24.420 1.00 71.88 144 GLN A O 1
ATOM 1109 N N . ALA A 1 145 ? 11.394 -2.585 -22.581 1.00 77.00 145 ALA A N 1
ATOM 1110 C CA . ALA A 1 145 ? 12.622 -2.158 -21.920 1.00 77.00 145 ALA A CA 1
ATOM 1111 C C . ALA A 1 145 ? 13.481 -3.372 -21.537 1.00 77.00 145 ALA A C 1
ATOM 1113 O O . ALA A 1 145 ? 12.993 -4.308 -20.905 1.00 77.00 145 ALA A O 1
ATOM 1114 N N . GLU A 1 146 ? 14.782 -3.308 -21.827 1.00 74.50 146 GLU A N 1
ATOM 1115 C CA . GLU A 1 146 ? 15.747 -4.398 -21.609 1.00 74.50 146 GLU A CA 1
ATOM 1116 C C . GLU A 1 146 ? 15.730 -4.944 -20.168 1.00 74.50 146 GLU A C 1
ATOM 1118 O O . GLU A 1 146 ? 15.778 -6.152 -19.947 1.00 74.50 146 GLU A O 1
ATOM 1123 N N . ARG A 1 147 ? 15.529 -4.071 -19.170 1.00 73.50 147 ARG A N 1
ATOM 1124 C CA . ARG A 1 147 ? 15.393 -4.459 -17.752 1.00 73.50 147 ARG A CA 1
ATOM 1125 C C . ARG A 1 147 ? 14.244 -5.440 -17.478 1.00 73.50 147 ARG A C 1
ATOM 1127 O O . ARG A 1 147 ? 14.348 -6.250 -16.565 1.00 73.50 147 ARG A O 1
ATOM 1134 N N . PHE A 1 148 ? 13.156 -5.369 -18.247 1.00 80.00 148 PHE A N 1
ATOM 1135 C CA . PHE A 1 148 ? 11.990 -6.240 -18.087 1.00 80.00 148 PHE A CA 1
ATOM 1136 C C . PHE A 1 148 ? 12.132 -7.562 -18.854 1.00 80.00 148 PHE A C 1
ATOM 1138 O O . PHE A 1 148 ? 11.358 -8.482 -18.603 1.00 80.00 148 PHE A O 1
ATOM 1145 N N . ALA A 1 149 ? 13.131 -7.684 -19.735 1.00 77.88 149 ALA A N 1
ATOM 1146 C CA . ALA A 1 149 ? 13.424 -8.916 -20.467 1.00 77.88 149 ALA A CA 1
ATOM 1147 C C . ALA A 1 149 ? 14.142 -9.969 -19.603 1.00 77.88 149 ALA A C 1
ATOM 1149 O O . ALA A 1 149 ? 14.171 -11.146 -19.958 1.00 77.88 149 ALA A O 1
ATOM 1150 N N . CYS A 1 150 ? 14.712 -9.566 -18.460 1.00 85.62 150 CYS A N 1
ATOM 1151 C CA . CYS A 1 150 ? 15.366 -10.479 -17.529 1.00 85.62 150 CYS A CA 1
ATOM 1152 C C . CYS A 1 150 ? 14.332 -11.392 -16.830 1.00 85.62 150 CYS A C 1
ATOM 1154 O O . CYS A 1 150 ? 13.434 -10.885 -16.142 1.00 85.62 150 CYS A O 1
ATOM 1156 N N . PRO A 1 151 ? 14.445 -12.731 -16.950 1.00 86.56 151 PRO A N 1
ATOM 1157 C CA . PRO A 1 151 ? 13.530 -13.661 -16.295 1.00 86.56 151 PRO A CA 1
ATOM 1158 C C . PRO A 1 151 ? 13.465 -13.443 -14.779 1.00 86.56 151 PRO A C 1
ATOM 1160 O O . PRO A 1 151 ? 14.483 -13.318 -14.105 1.00 86.56 151 PRO A O 1
ATOM 1163 N N . GLY A 1 152 ? 12.252 -13.396 -14.225 1.00 88.12 152 GLY A N 1
ATOM 1164 C CA . GLY A 1 152 ? 12.027 -13.233 -12.783 1.00 88.12 152 GLY A CA 1
ATOM 1165 C C . GLY A 1 152 ? 12.184 -11.805 -12.247 1.00 88.12 152 GLY A C 1
ATOM 1166 O O . GLY A 1 152 ? 11.710 -11.534 -11.142 1.00 88.12 152 GLY A O 1
ATOM 1167 N N . PHE A 1 153 ? 12.746 -10.867 -13.022 1.00 90.69 153 PHE A N 1
ATOM 1168 C CA . PHE A 1 153 ? 12.893 -9.469 -12.600 1.00 90.69 153 PHE A CA 1
ATOM 1169 C C . PHE A 1 153 ? 11.551 -8.845 -12.204 1.00 90.69 153 PHE A C 1
ATOM 1171 O O . PHE A 1 153 ? 11.442 -8.253 -11.135 1.00 90.69 153 PHE A O 1
ATOM 1178 N N . MET A 1 154 ? 10.512 -9.026 -13.028 1.00 91.25 154 MET A N 1
ATOM 1179 C CA . MET A 1 154 ? 9.182 -8.468 -12.761 1.00 91.25 154 MET A CA 1
ATOM 1180 C C . MET A 1 154 ? 8.599 -8.959 -11.430 1.00 91.25 154 MET A C 1
ATOM 1182 O O . MET A 1 154 ? 8.081 -8.167 -10.648 1.00 91.25 154 MET A O 1
ATOM 1186 N N . ALA A 1 155 ? 8.722 -10.259 -11.148 1.00 91.75 155 ALA A N 1
ATOM 1187 C CA . ALA A 1 155 ? 8.210 -10.844 -9.915 1.00 91.75 155 ALA A CA 1
ATOM 1188 C C . ALA A 1 155 ? 8.931 -10.275 -8.682 1.00 91.75 155 ALA A C 1
ATOM 1190 O O . ALA A 1 155 ? 8.280 -9.869 -7.722 1.00 91.75 155 ALA A O 1
ATOM 1191 N N . LEU A 1 156 ? 10.265 -10.178 -8.729 1.00 94.25 156 LEU A N 1
ATOM 1192 C CA . LEU A 1 156 ? 11.062 -9.584 -7.650 1.00 94.25 156 LEU A CA 1
ATOM 1193 C C . LEU A 1 156 ? 10.768 -8.089 -7.476 1.00 94.25 156 LEU A C 1
ATOM 1195 O O . LEU A 1 156 ? 10.669 -7.597 -6.351 1.00 94.25 156 LEU A O 1
ATOM 1199 N N . PHE A 1 157 ? 10.584 -7.367 -8.581 1.00 93.19 157 PHE A N 1
ATOM 1200 C CA . PHE A 1 157 ? 10.239 -5.953 -8.556 1.00 93.19 157 PHE A CA 1
ATOM 1201 C C . PHE A 1 157 ? 8.875 -5.723 -7.894 1.00 93.19 157 PHE A C 1
ATOM 1203 O O . PHE A 1 157 ? 8.772 -4.909 -6.979 1.00 93.19 157 PHE A O 1
ATOM 1210 N N . LEU A 1 158 ? 7.843 -6.480 -8.281 1.00 94.88 158 LEU A N 1
ATOM 1211 C CA . LEU A 1 158 ? 6.519 -6.388 -7.661 1.00 94.88 158 LEU A CA 1
ATOM 1212 C C . LEU A 1 158 ? 6.547 -6.792 -6.181 1.00 94.88 158 LEU A C 1
ATOM 1214 O O . LEU A 1 158 ? 5.911 -6.130 -5.367 1.00 94.88 158 LEU A O 1
ATOM 1218 N N . GLN A 1 159 ? 7.333 -7.801 -5.793 1.00 96.62 159 GLN A N 1
ATOM 1219 C CA . GLN A 1 159 ? 7.525 -8.143 -4.377 1.00 96.62 159 GLN A CA 1
ATOM 1220 C C . GLN A 1 159 ? 8.135 -6.985 -3.578 1.00 96.62 159 GLN A C 1
ATOM 1222 O O . GLN A 1 159 ? 7.670 -6.682 -2.478 1.00 96.62 159 GLN A O 1
ATOM 1227 N N . LYS A 1 160 ? 9.139 -6.300 -4.137 1.00 95.44 160 LYS A N 1
ATOM 1228 C CA . LYS A 1 160 ? 9.723 -5.098 -3.531 1.00 95.44 160 LYS A CA 1
ATOM 1229 C C . LYS A 1 160 ? 8.680 -3.986 -3.404 1.00 95.44 160 LYS A C 1
ATOM 1231 O O . LYS A 1 160 ? 8.546 -3.400 -2.334 1.00 95.44 160 LYS A O 1
ATOM 1236 N N . VAL A 1 161 ? 7.910 -3.716 -4.462 1.00 96.00 161 VAL A N 1
ATOM 1237 C CA . VAL A 1 161 ? 6.857 -2.682 -4.452 1.00 96.00 161 VAL A CA 1
ATOM 1238 C C . VAL A 1 161 ? 5.775 -2.997 -3.417 1.00 96.00 161 VAL A C 1
ATOM 1240 O O . VAL A 1 161 ? 5.326 -2.094 -2.715 1.00 96.00 161 VAL A O 1
ATOM 1243 N N . TRP A 1 162 ? 5.392 -4.267 -3.269 1.00 97.31 162 TRP A N 1
ATOM 1244 C CA . TRP A 1 162 ? 4.454 -4.715 -2.240 1.00 97.31 162 TRP A CA 1
ATOM 1245 C C . TRP A 1 162 ? 4.985 -4.478 -0.823 1.00 97.31 162 TRP A C 1
ATOM 1247 O O . TRP A 1 162 ? 4.272 -3.942 0.028 1.00 97.31 162 TRP A O 1
ATOM 1257 N N . ALA A 1 163 ? 6.249 -4.834 -0.574 1.00 97.19 163 ALA A N 1
ATOM 1258 C CA . ALA A 1 163 ? 6.895 -4.607 0.716 1.00 97.19 163 ALA A CA 1
ATOM 1259 C C . ALA A 1 163 ? 6.930 -3.112 1.076 1.00 97.19 163 ALA A C 1
ATOM 1261 O O . ALA A 1 163 ? 6.585 -2.740 2.202 1.00 97.19 163 ALA A O 1
ATOM 1262 N N . ASP A 1 164 ? 7.261 -2.253 0.110 1.00 96.38 164 ASP A N 1
ATOM 1263 C CA . ASP A 1 164 ? 7.217 -0.801 0.282 1.00 96.38 164 ASP A CA 1
ATOM 1264 C C . ASP A 1 164 ? 5.794 -0.307 0.552 1.00 96.38 164 ASP A C 1
ATOM 1266 O O . ASP A 1 164 ? 5.586 0.490 1.466 1.00 96.38 164 ASP A O 1
ATOM 1270 N N . ALA A 1 165 ? 4.802 -0.792 -0.201 1.00 96.44 165 ALA A N 1
ATOM 1271 C CA . ALA A 1 165 ? 3.405 -0.396 -0.044 1.00 96.44 165 ALA A CA 1
ATOM 1272 C C . ALA A 1 165 ? 2.871 -0.719 1.356 1.00 96.44 165 ALA A C 1
ATOM 1274 O O . ALA A 1 165 ? 2.291 0.149 2.011 1.00 96.44 165 ALA A O 1
ATOM 1275 N N . ILE A 1 166 ? 3.136 -1.924 1.868 1.00 96.44 166 ILE A N 1
ATOM 1276 C CA . ILE A 1 166 ? 2.802 -2.282 3.254 1.00 96.44 166 ILE A CA 1
ATOM 1277 C C . ILE A 1 166 ? 3.553 -1.373 4.240 1.00 96.44 166 ILE A C 1
ATOM 1279 O O . ILE A 1 166 ? 2.968 -0.900 5.219 1.00 96.44 166 ILE A O 1
ATOM 1283 N N . GLY A 1 167 ? 4.832 -1.090 3.983 1.00 95.88 167 GLY A N 1
ATOM 1284 C CA . GLY A 1 167 ? 5.656 -0.207 4.806 1.00 95.88 167 GLY A CA 1
ATOM 1285 C C . GLY A 1 167 ? 5.093 1.214 4.920 1.00 95.88 167 GLY A C 1
ATOM 1286 O O . GLY A 1 167 ? 4.887 1.718 6.029 1.00 95.88 167 GLY A O 1
ATOM 1287 N N . TYR A 1 168 ? 4.798 1.855 3.789 1.00 94.81 168 TYR A N 1
ATOM 1288 C CA . TYR A 1 168 ? 4.212 3.196 3.743 1.00 94.81 168 TYR A CA 1
ATOM 1289 C C . TYR A 1 168 ? 2.785 3.224 4.297 1.00 94.81 168 TYR A C 1
ATOM 1291 O O . TYR A 1 168 ? 2.437 4.162 5.020 1.00 94.81 168 TYR A O 1
ATOM 1299 N N . CYS A 1 169 ? 1.999 2.165 4.073 1.00 93.38 169 CYS A N 1
ATOM 1300 C CA . CYS A 1 169 ? 0.706 1.983 4.727 1.00 93.38 169 CYS A CA 1
ATOM 1301 C C . CYS A 1 169 ? 0.851 2.017 6.259 1.00 93.38 169 CYS A C 1
ATOM 1303 O O . CYS A 1 169 ? 0.163 2.777 6.947 1.00 93.38 169 CYS A O 1
ATOM 1305 N N . GLY A 1 170 ? 1.806 1.260 6.805 1.00 90.75 170 GLY A N 1
ATOM 1306 C CA . GLY A 1 170 ? 2.110 1.249 8.236 1.00 90.75 170 GLY A CA 1
ATOM 1307 C C . GLY A 1 170 ? 2.572 2.609 8.773 1.00 90.75 170 GLY A C 1
ATOM 1308 O O . GLY A 1 170 ? 2.171 3.009 9.867 1.00 90.75 170 GLY A O 1
ATOM 1309 N N . ILE A 1 171 ? 3.364 3.364 8.003 1.00 90.38 171 ILE A N 1
ATOM 1310 C CA . ILE A 1 171 ? 3.783 4.726 8.375 1.00 90.38 171 ILE A CA 1
ATOM 1311 C C . ILE A 1 171 ? 2.586 5.674 8.473 1.00 90.38 171 ILE A C 1
ATOM 1313 O O . ILE A 1 171 ? 2.528 6.469 9.414 1.00 90.38 171 ILE A O 1
ATOM 1317 N N . ALA A 1 172 ? 1.627 5.594 7.546 1.00 85.88 172 ALA A N 1
ATOM 1318 C CA . ALA A 1 172 ? 0.417 6.413 7.591 1.00 85.88 172 ALA A CA 1
ATOM 1319 C C . ALA A 1 172 ? -0.395 6.135 8.869 1.00 85.88 172 ALA A C 1
ATOM 1321 O O . ALA A 1 172 ? -0.759 7.063 9.598 1.00 85.88 172 ALA A O 1
ATOM 1322 N N . TRP A 1 173 ? -0.583 4.857 9.201 1.00 82.62 173 TRP A N 1
ATOM 1323 C CA . TRP A 1 173 ? -1.223 4.414 10.441 1.00 82.62 173 TRP A CA 1
ATOM 1324 C C . TRP A 1 173 ? -0.483 4.878 11.697 1.00 82.62 173 TRP A C 1
ATOM 1326 O O . TRP A 1 173 ? -1.094 5.426 12.620 1.00 82.62 173 TRP A O 1
ATOM 1336 N N . TYR A 1 174 ? 0.842 4.724 11.718 1.00 84.06 174 TYR A N 1
ATOM 1337 C CA . TYR A 1 174 ? 1.686 5.219 12.800 1.00 84.06 174 TYR A CA 1
ATOM 1338 C C . TYR A 1 174 ? 1.514 6.732 12.979 1.00 84.06 174 TYR A C 1
ATOM 1340 O O . TYR A 1 174 ? 1.284 7.201 14.092 1.00 84.06 174 TYR A O 1
ATOM 1348 N N . ALA A 1 175 ? 1.555 7.509 11.895 1.00 81.94 175 ALA A N 1
ATOM 1349 C CA . ALA A 1 175 ? 1.386 8.958 11.945 1.00 81.94 175 ALA A CA 1
ATOM 1350 C C . ALA A 1 175 ? 0.011 9.372 12.497 1.00 81.94 175 ALA A C 1
ATOM 1352 O O . ALA A 1 175 ? -0.063 10.308 13.296 1.00 81.94 175 ALA A O 1
ATOM 1353 N N . ILE A 1 176 ? -1.063 8.669 12.124 1.00 74.38 176 ILE A N 1
ATOM 1354 C CA . ILE A 1 176 ? -2.409 8.901 12.667 1.00 74.38 176 ILE A CA 1
ATOM 1355 C C . ILE A 1 176 ? -2.429 8.649 14.175 1.00 74.38 176 ILE A C 1
ATOM 1357 O O . ILE A 1 176 ? -2.863 9.526 14.924 1.00 74.38 176 ILE A O 1
ATOM 1361 N N . ALA A 1 177 ? -1.886 7.518 14.634 1.00 74.69 177 ALA A N 1
ATOM 1362 C CA . ALA A 1 177 ? -1.799 7.203 16.060 1.00 74.69 177 ALA A CA 1
ATOM 1363 C C . ALA A 1 177 ? -1.037 8.291 16.846 1.00 74.69 177 ALA A C 1
ATOM 1365 O O . ALA A 1 177 ? -1.465 8.708 17.924 1.00 74.69 177 ALA A O 1
ATOM 1366 N N . GLN A 1 178 ? 0.060 8.815 16.283 1.00 74.44 178 GLN A N 1
ATOM 1367 C CA . GLN A 1 178 ? 0.834 9.897 16.903 1.00 74.44 178 GLN A CA 1
ATOM 1368 C C . GLN A 1 178 ? 0.082 11.237 16.938 1.00 74.44 178 GLN A C 1
ATOM 1370 O O . GLN A 1 178 ? 0.180 11.968 17.927 1.00 74.44 178 GLN A O 1
ATOM 1375 N N . ARG A 1 179 ? -0.667 11.582 15.879 1.00 70.62 179 ARG A N 1
ATOM 1376 C CA . ARG A 1 179 ? -1.477 12.813 15.839 1.00 70.62 179 ARG A CA 1
ATOM 1377 C C . ARG A 1 179 ? -2.564 12.794 16.909 1.00 70.62 179 ARG A C 1
ATOM 1379 O O . ARG A 1 179 ? -2.671 13.770 17.643 1.00 70.62 179 ARG A O 1
ATOM 1386 N N . GLN A 1 180 ? -3.288 11.682 17.045 1.00 63.31 180 GLN A N 1
ATOM 1387 C CA . GLN A 1 180 ? -4.360 11.540 18.038 1.00 63.31 180 GLN A CA 1
ATOM 1388 C C . GLN A 1 180 ? -3.831 11.670 19.477 1.00 63.31 180 GLN A C 1
ATOM 1390 O O . GLN A 1 180 ? -4.413 12.398 20.281 1.00 63.31 180 GLN A O 1
ATOM 1395 N N . LYS A 1 181 ? -2.664 11.069 19.778 1.00 66.31 181 LYS A N 1
ATOM 1396 C CA . LYS A 1 181 ? -1.979 11.231 21.076 1.00 66.31 181 LYS A CA 1
ATOM 1397 C C . LYS A 1 181 ? -1.687 12.702 21.401 1.00 66.31 181 LYS A C 1
ATOM 1399 O O . LYS A 1 181 ? -1.844 13.112 22.545 1.00 66.31 181 LYS A O 1
ATOM 1404 N N . ARG A 1 182 ? -1.242 13.493 20.416 1.00 64.31 182 ARG A N 1
ATOM 1405 C CA . ARG A 1 182 ? -0.908 14.918 20.606 1.00 64.31 182 ARG A CA 1
ATOM 1406 C C . ARG A 1 182 ? -2.134 15.811 20.728 1.00 64.31 182 ARG A C 1
ATOM 1408 O O . ARG A 1 182 ? -2.073 16.803 21.444 1.00 64.31 182 ARG A O 1
ATOM 1415 N N . SER A 1 183 ? -3.213 15.503 20.012 1.00 58.59 183 SER A N 1
ATOM 1416 C CA . SER A 1 183 ? -4.396 16.360 19.997 1.00 58.59 183 SER A CA 1
ATOM 1417 C C . SER A 1 183 ? -5.238 16.269 21.264 1.00 58.59 183 SER A C 1
ATOM 1419 O O . SER A 1 183 ? -6.055 17.156 21.467 1.00 58.59 183 SER A O 1
ATOM 1421 N N . GLY A 1 184 ? -5.121 15.207 22.075 1.00 51.94 184 GLY A N 1
ATOM 1422 C CA . GLY A 1 184 ? -6.006 14.976 23.234 1.00 51.94 184 GLY A CA 1
ATOM 1423 C C . GLY A 1 184 ? -7.497 14.827 22.874 1.00 51.94 184 GLY A C 1
ATOM 1424 O O . GLY A 1 184 ? -8.333 14.605 23.742 1.00 51.94 184 GLY A O 1
ATOM 1425 N N . ILE A 1 185 ? -7.834 14.953 21.587 1.00 46.34 185 ILE A N 1
ATOM 1426 C CA . ILE A 1 185 ? -9.169 14.853 21.015 1.00 46.34 185 ILE A CA 1
ATOM 1427 C C . ILE A 1 185 ? -9.407 13.385 20.689 1.00 46.34 185 ILE A C 1
ATOM 1429 O O . ILE A 1 185 ? -8.926 12.876 19.680 1.00 46.34 185 ILE A O 1
ATOM 1433 N N . SER A 1 186 ? -10.196 12.727 21.527 1.00 44.19 186 SER A N 1
ATOM 1434 C CA . SER A 1 186 ? -10.981 11.576 21.098 1.00 44.19 186 SER A CA 1
ATOM 1435 C C . SER A 1 186 ? -11.915 12.050 19.966 1.00 44.19 186 SER A C 1
ATOM 1437 O O . SER A 1 186 ? -12.497 13.130 20.080 1.00 44.19 186 SER A O 1
ATOM 1439 N N . ALA A 1 187 ? -12.061 11.293 18.872 1.00 42.94 187 ALA A N 1
ATOM 1440 C CA . ALA A 1 187 ? -13.152 11.409 17.874 1.00 42.94 187 ALA A CA 1
ATOM 1441 C C . ALA A 1 187 ? -12.951 12.117 16.512 1.00 42.94 187 ALA A C 1
ATOM 1443 O O . ALA A 1 187 ? -13.922 12.185 15.758 1.00 42.94 187 ALA A O 1
ATOM 1444 N N . ARG A 1 188 ? -11.781 12.629 16.095 1.00 40.16 188 ARG A N 1
ATOM 1445 C CA . ARG A 1 188 ? -11.658 13.158 14.709 1.00 40.16 188 ARG A CA 1
ATOM 1446 C C . ARG A 1 188 ? -10.470 12.595 13.941 1.00 40.16 188 ARG A C 1
ATOM 1448 O O . ARG A 1 188 ? -9.393 13.188 13.908 1.00 40.16 188 ARG A O 1
ATOM 1455 N N . LEU A 1 189 ? -10.706 11.488 13.233 1.00 43.81 189 LEU A N 1
ATOM 1456 C CA . LEU A 1 189 ? -9.894 11.079 12.087 1.00 43.81 189 LEU A CA 1
ATOM 1457 C C . LEU A 1 189 ? -10.150 12.052 10.924 1.00 43.81 189 LEU A C 1
ATOM 1459 O O . LEU A 1 189 ? -10.917 11.795 10.004 1.00 43.81 189 LEU A O 1
ATOM 1463 N N . ARG A 1 190 ? -9.497 13.216 10.965 1.00 35.16 190 ARG A N 1
ATOM 1464 C CA . ARG A 1 190 ? -9.354 14.044 9.766 1.00 35.16 190 ARG A CA 1
ATOM 1465 C C . ARG A 1 190 ? -8.198 13.500 8.941 1.00 35.16 190 ARG A C 1
ATOM 1467 O O . ARG A 1 190 ? -7.034 13.682 9.296 1.00 35.16 190 ARG A O 1
ATOM 1474 N N . MET A 1 191 ? -8.538 12.832 7.845 1.00 35.66 191 MET A N 1
ATOM 1475 C CA . MET A 1 191 ? -7.590 12.510 6.788 1.00 35.66 191 MET A CA 1
ATOM 1476 C C . MET A 1 191 ? -7.348 13.779 5.974 1.00 35.66 191 MET A C 1
ATOM 1478 O O . MET A 1 191 ? -8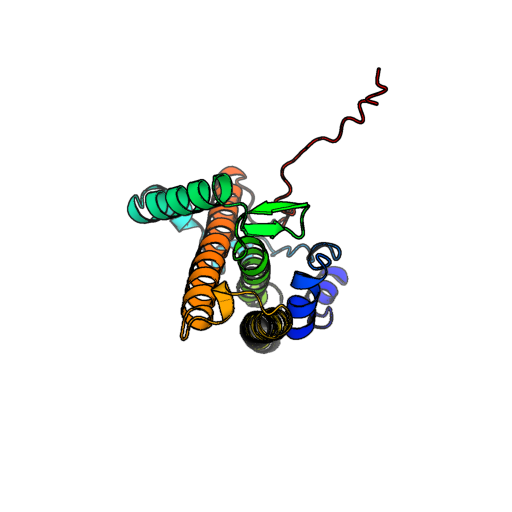.045 14.058 5.006 1.00 35.66 191 MET A O 1
ATOM 1482 N N . THR A 1 192 ? -6.390 14.601 6.394 1.00 31.12 192 THR A N 1
ATOM 1483 C CA . THR A 1 192 ? -5.755 15.502 5.433 1.00 31.12 192 THR A CA 1
ATOM 1484 C C . THR A 1 192 ? -4.881 14.643 4.524 1.00 31.12 192 THR A C 1
ATOM 1486 O O . THR A 1 192 ? -4.112 13.832 5.059 1.00 31.12 192 THR A O 1
ATOM 1489 N N . PRO A 1 193 ? -4.966 14.798 3.186 1.00 30.42 193 PRO A N 1
ATOM 1490 C CA . PRO A 1 193 ? -3.961 14.242 2.292 1.00 30.42 193 PRO A CA 1
ATOM 1491 C C . PRO A 1 193 ? -2.599 14.614 2.863 1.00 30.42 193 PRO A C 1
ATOM 1493 O O . PRO A 1 193 ? -2.409 15.750 3.312 1.00 30.42 193 PRO A O 1
ATOM 1496 N N . CYS A 1 194 ? -1.659 13.674 2.889 1.00 31.89 194 CYS A N 1
ATOM 1497 C CA . CYS A 1 194 ? -0.280 13.997 3.221 1.00 31.89 194 CYS A CA 1
ATOM 1498 C C . CYS A 1 194 ? 0.342 14.757 2.039 1.00 31.89 194 CYS A C 1
ATOM 1500 O O . CYS A 1 194 ? 1.310 14.311 1.443 1.00 31.89 194 CYS A O 1
ATOM 1502 N N . ALA A 1 195 ? -0.244 15.895 1.662 1.00 28.72 195 ALA A N 1
ATOM 1503 C CA . ALA A 1 195 ? 0.439 16.867 0.845 1.00 28.72 195 ALA A CA 1
ATOM 1504 C C . ALA A 1 195 ? 1.591 17.413 1.702 1.00 28.72 195 ALA A C 1
ATOM 1506 O O . ALA A 1 195 ? 1.361 17.764 2.868 1.00 28.72 195 ALA A O 1
ATOM 1507 N N . PRO A 1 196 ? 2.823 17.523 1.178 1.00 24.89 196 PRO A N 1
ATOM 1508 C CA . PRO A 1 196 ? 3.716 18.523 1.724 1.00 24.89 196 PRO A CA 1
ATOM 1509 C C . PRO A 1 196 ? 2.956 19.845 1.632 1.00 24.89 196 PRO A C 1
ATOM 1511 O O . PRO A 1 196 ? 2.464 20.211 0.564 1.00 24.89 196 PRO A O 1
ATOM 1514 N N . THR A 1 197 ? 2.791 20.532 2.756 1.00 27.09 197 THR A N 1
ATOM 1515 C CA . THR A 1 197 ? 2.258 21.890 2.784 1.00 27.09 197 THR A CA 1
ATOM 1516 C C . THR A 1 197 ? 3.269 22.801 2.091 1.00 27.09 197 THR A C 1
ATOM 1518 O O . THR A 1 197 ? 3.991 23.552 2.736 1.00 27.09 197 THR A O 1
ATOM 1521 N N . VAL A 1 198 ? 3.369 22.731 0.765 1.00 27.66 198 VAL A N 1
ATOM 1522 C CA . VAL A 1 198 ? 3.913 23.834 -0.009 1.00 27.66 198 VAL A CA 1
ATOM 1523 C C . VAL A 1 198 ? 2.773 24.830 -0.055 1.00 27.66 198 VAL A C 1
ATOM 1525 O O . VAL A 1 198 ? 1.865 24.742 -0.878 1.00 27.66 198 VAL A O 1
ATOM 1528 N N . SER A 1 199 ? 2.783 25.732 0.924 1.00 25.86 199 SER A N 1
ATOM 1529 C CA . SER A 1 199 ? 2.085 27.002 0.817 1.00 25.86 199 SER A CA 1
ATOM 1530 C C . SER A 1 199 ? 2.524 27.622 -0.504 1.00 25.86 199 SER A C 1
ATOM 1532 O O . SER A 1 199 ? 3.620 28.171 -0.605 1.00 25.86 199 SER A O 1
ATOM 1534 N N . ALA A 1 200 ? 1.699 27.477 -1.537 1.00 25.89 200 ALA A N 1
ATOM 1535 C CA . ALA A 1 200 ? 1.840 28.204 -2.779 1.00 25.89 200 ALA A CA 1
ATOM 1536 C C . ALA A 1 200 ? 1.489 29.669 -2.496 1.00 25.89 200 ALA A C 1
ATOM 1538 O O . ALA A 1 200 ? 0.426 30.164 -2.859 1.00 25.89 200 ALA A O 1
ATOM 1539 N N . THR A 1 201 ? 2.395 30.384 -1.830 1.00 26.45 201 THR A N 1
ATOM 1540 C CA . THR A 1 201 ? 2.534 31.812 -2.083 1.00 26.45 201 THR A CA 1
ATOM 1541 C C . THR A 1 201 ? 2.976 31.926 -3.529 1.00 26.45 201 THR A C 1
ATOM 1543 O O . THR A 1 201 ? 4.123 31.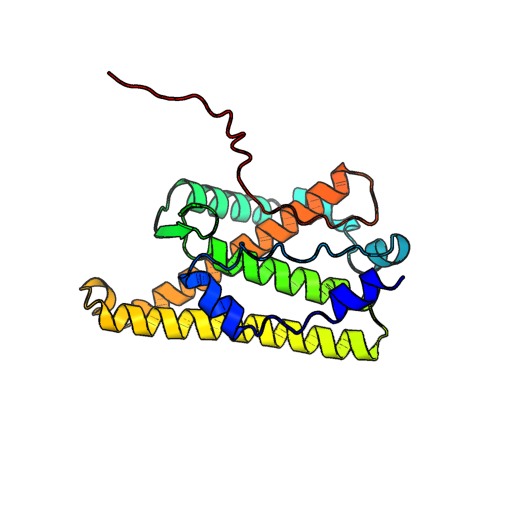643 -3.870 1.00 26.45 201 THR A O 1
ATOM 1546 N N . ALA A 1 202 ? 2.015 32.264 -4.383 1.00 30.83 202 ALA A N 1
ATOM 1547 C CA . ALA A 1 202 ? 2.214 32.628 -5.770 1.00 30.83 202 ALA A CA 1
ATOM 1548 C C . ALA A 1 202 ? 3.166 33.834 -5.854 1.00 30.83 202 ALA A C 1
ATOM 1550 O O . ALA A 1 202 ? 2.743 34.985 -5.900 1.00 30.83 202 ALA A O 1
ATOM 1551 N N . GLY A 1 203 ? 4.469 33.564 -5.851 1.00 25.22 203 GLY A N 1
ATOM 1552 C CA . GLY A 1 203 ? 5.492 34.488 -6.308 1.00 25.22 203 GLY A CA 1
ATOM 1553 C C . GLY A 1 203 ? 5.672 34.282 -7.804 1.00 25.22 203 GLY A C 1
ATOM 1554 O O . GLY A 1 203 ? 6.204 33.257 -8.226 1.00 25.22 203 GLY A O 1
ATOM 1555 N N . ARG A 1 204 ? 5.185 35.234 -8.604 1.00 28.95 204 ARG A N 1
ATOM 1556 C CA . ARG A 1 204 ? 5.501 35.342 -10.032 1.00 28.95 204 ARG A CA 1
ATOM 1557 C C . ARG A 1 204 ? 7.020 35.360 -10.184 1.00 28.95 204 ARG A C 1
ATOM 1559 O O . ARG A 1 204 ? 7.653 36.331 -9.786 1.00 28.95 204 ARG A O 1
ATOM 1566 N N . TRP A 1 205 ? 7.583 34.327 -10.794 1.00 25.36 205 TRP A N 1
ATOM 1567 C CA . TRP A 1 205 ? 8.908 34.420 -11.391 1.00 25.36 205 TRP A CA 1
ATOM 1568 C C . TRP A 1 205 ? 8.718 34.897 -12.826 1.00 25.36 205 TRP A C 1
ATOM 1570 O O . TRP A 1 205 ? 8.407 34.118 -13.723 1.00 25.36 205 TRP A O 1
ATOM 1580 N N . ALA A 1 206 ? 8.818 36.212 -13.008 1.00 24.70 206 ALA A N 1
ATOM 1581 C CA . ALA A 1 206 ? 9.217 36.777 -14.284 1.00 24.70 206 ALA A CA 1
ATOM 1582 C C . ALA A 1 206 ? 10.748 36.698 -14.343 1.00 24.70 206 ALA A C 1
ATOM 1584 O O . ALA A 1 206 ? 11.421 37.163 -13.423 1.00 24.70 206 ALA A O 1
ATOM 1585 N N . ALA A 1 207 ? 11.259 36.065 -15.398 1.00 25.78 207 ALA A N 1
ATOM 1586 C CA . ALA A 1 207 ? 12.661 36.136 -15.803 1.00 25.78 207 ALA A CA 1
ATOM 1587 C C . ALA A 1 207 ? 13.026 37.591 -16.180 1.00 25.78 207 ALA A C 1
ATOM 1589 O O . ALA A 1 207 ? 12.125 38.401 -16.439 1.00 25.78 207 ALA A O 1
ATOM 1590 N N . PRO A 1 208 ? 14.317 37.944 -16.178 1.00 30.08 208 PRO A N 1
ATOM 1591 C CA . PRO A 1 208 ? 15.232 37.492 -17.229 1.00 30.08 208 PRO A CA 1
ATOM 1592 C C . PRO A 1 208 ? 16.369 36.587 -16.747 1.00 30.08 208 PRO A C 1
ATOM 1594 O O . PRO A 1 208 ? 16.838 36.762 -15.602 1.00 30.08 208 PRO A O 1
#

pLDDT: mean 72.34, std 22.98, range [24.7, 97.31]

Secondary structure (DSSP, 8-state):
-HHHHHHHHS----HHHHHHHHHTT-TTTSPPP-----HHHHHHHS-GGGHHHHHH-HHHHHHHHHHHHHHHH---EE-TTSSEE-THHHHHHHHHHHHHHHHHGGGTS-HHHHHHHHHHHHHHHHHHHHHHHHHHHHHHHHTT-HHHHSTTHHHHHHHHHHHHHHHHHHHHHHHHHHHHHHH--TT---------------------